Protein AF-A0A068NNC7-F1 (afdb_monomer_lite)

Structure (mmCIF, N/CA/C/O backbone):
data_AF-A0A068NNC7-F1
#
_entry.id   AF-A0A068NNC7-F1
#
loop_
_atom_site.group_PDB
_atom_site.id
_atom_site.type_symbol
_atom_site.label_atom_id
_atom_site.label_alt_id
_atom_site.label_comp_id
_atom_site.label_asym_id
_atom_site.label_entity_id
_atom_site.label_seq_id
_atom_site.pdbx_PDB_ins_code
_atom_site.Cartn_x
_atom_site.Cartn_y
_atom_site.Cartn_z
_atom_site.occupancy
_atom_site.B_iso_or_equiv
_atom_site.auth_seq_id
_atom_site.auth_comp_id
_atom_site.auth_asym_id
_atom_site.auth_atom_id
_atom_site.pdbx_PDB_model_num
ATOM 1 N N . MET A 1 1 ? 8.951 -17.968 -21.677 1.00 51.50 1 MET A N 1
ATOM 2 C CA . MET A 1 1 ? 8.270 -16.808 -22.289 1.00 51.50 1 MET A CA 1
ATOM 3 C C . MET A 1 1 ? 8.046 -15.787 -21.193 1.00 51.50 1 MET A C 1
ATOM 5 O O . MET A 1 1 ? 7.459 -16.163 -20.187 1.00 51.50 1 MET A O 1
ATOM 9 N N . ALA A 1 2 ? 8.557 -14.565 -21.349 1.00 48.22 2 ALA A N 1
ATOM 10 C CA . ALA A 1 2 ? 8.186 -13.453 -20.475 1.00 48.22 2 ALA A CA 1
ATOM 11 C C . ALA A 1 2 ? 6.741 -13.038 -20.799 1.00 48.22 2 ALA A C 1
ATOM 13 O O . ALA A 1 2 ? 6.370 -13.038 -21.973 1.00 48.22 2 ALA A O 1
ATOM 14 N N . ARG A 1 3 ? 5.936 -12.753 -19.775 1.00 52.84 3 ARG A N 1
ATOM 15 C CA . ARG A 1 3 ? 4.555 -12.262 -19.892 1.00 52.84 3 ARG A CA 1
ATOM 16 C C . ARG A 1 3 ? 4.518 -10.837 -19.352 1.00 52.84 3 ARG A C 1
ATOM 18 O O . ARG A 1 3 ? 5.291 -10.530 -18.450 1.00 52.84 3 ARG A O 1
ATOM 25 N N . HIS A 1 4 ? 3.684 -9.969 -19.917 1.00 58.88 4 HIS A N 1
ATOM 26 C CA . HIS A 1 4 ? 3.555 -8.599 -19.408 1.00 58.88 4 HIS A CA 1
ATOM 27 C C . HIS A 1 4 ? 2.678 -8.552 -18.146 1.00 58.88 4 HIS A C 1
ATOM 29 O O . HIS A 1 4 ? 1.993 -9.525 -17.858 1.00 58.88 4 HIS A O 1
ATOM 35 N N . LEU A 1 5 ? 2.638 -7.431 -17.413 1.00 59.72 5 LEU 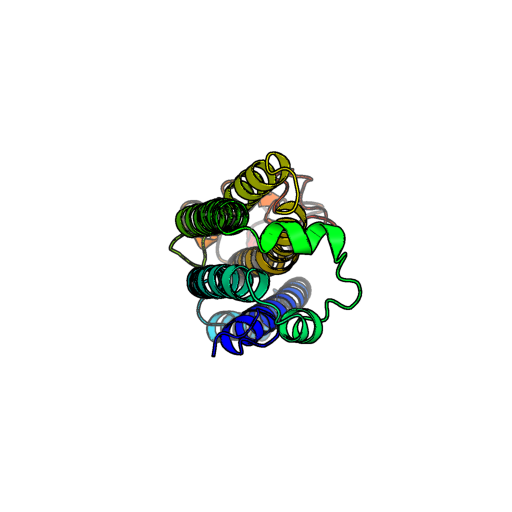A N 1
ATOM 36 C CA . LEU A 1 5 ? 1.865 -7.266 -16.159 1.00 59.72 5 LEU A CA 1
ATOM 37 C C . LEU A 1 5 ? 0.425 -7.794 -16.194 1.00 59.72 5 LEU A C 1
ATOM 39 O O . LEU A 1 5 ? -0.065 -8.314 -15.200 1.00 59.72 5 LEU A O 1
ATOM 43 N N . GLY A 1 6 ? -0.262 -7.621 -17.326 1.00 62.91 6 GLY A N 1
ATOM 44 C CA . GLY A 1 6 ? -1.649 -8.060 -17.512 1.00 62.91 6 GLY A CA 1
ATOM 45 C C . GLY A 1 6 ? -1.796 -9.559 -17.786 1.00 62.91 6 GLY A C 1
ATOM 46 O O . GLY A 1 6 ? -2.905 -10.081 -17.747 1.00 62.91 6 GLY A O 1
ATOM 47 N N . GLU A 1 7 ? -0.690 -10.248 -18.053 1.00 67.75 7 GLU A N 1
ATOM 48 C CA . GLU A 1 7 ? -0.617 -11.669 -18.399 1.00 67.75 7 GLU A CA 1
ATOM 49 C C . GLU A 1 7 ? 0.246 -12.483 -17.424 1.00 67.75 7 GLU A C 1
ATOM 51 O O . GLU A 1 7 ? 0.168 -13.718 -17.419 1.00 67.75 7 GLU A O 1
ATOM 56 N N . ASP A 1 8 ? 1.088 -11.830 -16.617 1.00 71.06 8 ASP A N 1
ATOM 57 C CA . ASP A 1 8 ? 1.853 -12.485 -15.567 1.00 71.06 8 ASP A CA 1
ATOM 58 C C . ASP A 1 8 ? 0.888 -12.888 -14.441 1.00 71.06 8 ASP A C 1
ATOM 60 O O . ASP A 1 8 ? 0.365 -12.031 -13.723 1.00 71.06 8 ASP A O 1
ATOM 64 N N . PRO A 1 9 ? 0.632 -14.195 -14.258 1.00 75.50 9 PRO A N 1
ATOM 65 C CA . PRO A 1 9 ? -0.349 -14.649 -13.288 1.00 75.50 9 PRO A CA 1
ATOM 66 C C . PRO A 1 9 ? 0.039 -14.285 -11.851 1.00 75.50 9 PRO A C 1
ATOM 68 O O . PRO A 1 9 ? -0.859 -14.168 -11.021 1.00 75.50 9 PRO A O 1
ATOM 71 N N . LEU A 1 10 ? 1.326 -14.100 -11.536 1.00 78.44 10 LEU A N 1
ATOM 72 C CA . LEU A 1 10 ? 1.775 -13.712 -10.197 1.00 78.44 10 LEU A CA 1
ATOM 73 C C . LEU A 1 10 ? 1.461 -12.245 -9.924 1.00 78.44 10 LEU A C 1
ATOM 75 O O . LEU A 1 10 ? 0.861 -11.940 -8.894 1.00 78.44 10 LEU A O 1
ATOM 79 N N . VAL A 1 11 ? 1.786 -11.361 -10.868 1.00 76.31 11 VAL A N 1
ATOM 80 C CA . VAL A 1 11 ? 1.466 -9.931 -10.763 1.00 76.31 11 VAL A CA 1
ATOM 81 C C . VAL A 1 11 ? -0.046 -9.732 -10.727 1.00 76.31 11 VAL A C 1
ATOM 83 O O . VAL A 1 11 ? -0.557 -9.076 -9.820 1.00 76.31 11 VAL A O 1
ATOM 86 N N . VAL A 1 12 ? -0.779 -10.335 -11.668 1.00 81.06 12 VAL A N 1
ATOM 87 C CA . VAL A 1 12 ? -2.244 -10.243 -11.717 1.00 81.06 12 VAL A CA 1
ATOM 88 C C . VAL A 1 12 ? -2.852 -10.738 -10.405 1.00 81.06 12 VAL A C 1
ATOM 90 O O . VAL A 1 12 ? -3.704 -10.061 -9.830 1.00 81.06 12 VAL A O 1
ATOM 93 N N . SER A 1 13 ? -2.379 -11.872 -9.877 1.00 83.38 13 SER A N 1
ATOM 94 C CA . SER A 1 13 ? -2.852 -12.388 -8.587 1.00 83.38 13 SER A CA 1
ATOM 95 C C . SER A 1 13 ? -2.525 -11.443 -7.433 1.00 83.38 13 SER A C 1
ATOM 97 O O . SER A 1 13 ? -3.376 -11.246 -6.572 1.00 83.38 13 SER A O 1
ATOM 99 N N . ALA A 1 14 ? -1.342 -10.824 -7.415 1.00 83.44 14 ALA A N 1
ATOM 100 C CA . ALA A 1 14 ? -0.946 -9.864 -6.387 1.00 83.44 14 ALA A CA 1
ATOM 101 C C . ALA A 1 14 ? -1.829 -8.603 -6.396 1.00 83.44 14 ALA A C 1
ATOM 103 O O . ALA A 1 14 ? -2.303 -8.175 -5.343 1.00 83.44 14 ALA A O 1
ATOM 104 N N . VAL A 1 15 ? -2.103 -8.040 -7.576 1.00 81.94 15 VAL A N 1
ATOM 105 C CA . VAL A 1 15 ? -2.962 -6.852 -7.735 1.00 81.94 15 VAL A CA 1
ATOM 106 C C . VAL A 1 15 ? -4.415 -7.166 -7.375 1.00 81.94 15 VAL A C 1
ATOM 108 O O . VAL A 1 15 ? -5.066 -6.389 -6.668 1.00 81.94 15 VAL A O 1
ATOM 111 N N . ILE A 1 16 ? -4.928 -8.324 -7.808 1.00 85.19 16 ILE A N 1
ATOM 112 C CA . ILE A 1 16 ? -6.264 -8.801 -7.424 1.00 85.19 16 ILE A CA 1
ATOM 113 C C . ILE A 1 16 ? -6.330 -9.014 -5.910 1.00 85.19 16 ILE A C 1
ATOM 115 O O . ILE A 1 16 ? -7.281 -8.559 -5.276 1.00 85.19 16 ILE A O 1
ATOM 119 N N . HIS A 1 17 ? -5.319 -9.654 -5.319 1.00 87.62 17 HIS A N 1
ATOM 120 C CA . HIS A 1 17 ? -5.261 -9.914 -3.885 1.00 87.62 17 HIS A CA 1
ATOM 121 C C . HIS A 1 17 ? -5.291 -8.613 -3.080 1.00 87.62 17 HIS A C 1
ATOM 123 O O . HIS A 1 17 ? -6.163 -8.465 -2.228 1.00 87.62 17 HIS A O 1
ATOM 129 N N . ALA A 1 18 ? -4.444 -7.632 -3.404 1.00 86.62 18 ALA A N 1
ATOM 130 C CA . ALA A 1 18 ? -4.455 -6.334 -2.729 1.00 86.62 18 ALA A CA 1
ATOM 131 C C . ALA A 1 18 ? -5.764 -5.564 -2.933 1.00 86.62 18 ALA A C 1
ATOM 133 O O . ALA A 1 18 ? -6.257 -4.909 -2.014 1.00 86.62 18 ALA A O 1
ATOM 134 N N . SER A 1 19 ? -6.377 -5.677 -4.114 1.00 87.19 19 SER A N 1
ATOM 135 C CA . SER A 1 19 ? -7.680 -5.068 -4.390 1.00 87.19 19 SER A CA 1
ATOM 136 C C . SER A 1 19 ? -8.799 -5.679 -3.545 1.00 87.19 19 SER A C 1
ATOM 138 O O . SER A 1 19 ? -9.637 -4.940 -3.023 1.00 87.19 19 SER A O 1
ATOM 140 N N . ILE A 1 20 ? -8.814 -7.008 -3.396 1.00 91.06 20 ILE A N 1
ATOM 141 C CA . ILE A 1 20 ? -9.759 -7.730 -2.534 1.00 91.06 20 ILE A CA 1
ATOM 142 C C . ILE A 1 20 ? -9.490 -7.391 -1.068 1.00 91.06 20 ILE A C 1
ATOM 144 O O . ILE A 1 20 ? -10.421 -7.036 -0.350 1.00 91.06 20 ILE A O 1
ATOM 148 N N . GLU A 1 21 ? -8.230 -7.440 -0.634 1.00 93.19 21 GLU A N 1
ATOM 149 C CA . GLU A 1 21 ? -7.816 -7.105 0.729 1.00 93.19 21 GLU A CA 1
ATOM 150 C C . GLU A 1 21 ? -8.286 -5.698 1.113 1.00 93.19 21 GLU A C 1
ATOM 152 O O . GLU A 1 21 ? -8.949 -5.534 2.136 1.00 93.19 21 GLU A O 1
ATOM 157 N N . ARG A 1 22 ? -8.060 -4.699 0.253 1.00 90.88 22 ARG A N 1
ATOM 158 C CA . ARG A 1 22 ? -8.538 -3.323 0.455 1.00 90.88 22 ARG A CA 1
ATOM 159 C C . ARG A 1 22 ? -10.056 -3.251 0.646 1.00 90.88 22 ARG A C 1
ATOM 161 O O . ARG A 1 22 ? -10.537 -2.553 1.535 1.00 90.88 22 ARG A O 1
ATOM 168 N N . GLN A 1 23 ? -10.829 -3.967 -0.174 1.00 92.56 23 GLN A N 1
ATOM 169 C CA . GLN A 1 23 ? -12.294 -3.990 -0.054 1.00 92.56 23 GLN A CA 1
ATOM 170 C C . GLN A 1 23 ? -12.753 -4.667 1.243 1.00 92.56 23 GLN A C 1
ATOM 172 O O . GLN A 1 23 ? -13.650 -4.162 1.921 1.00 92.56 23 GLN A O 1
ATOM 177 N N . VAL A 1 24 ? -12.124 -5.786 1.613 1.00 96.06 24 VAL A N 1
ATOM 178 C CA . VAL A 1 24 ? -12.406 -6.510 2.860 1.00 96.06 24 VAL A CA 1
ATOM 179 C C . VAL A 1 24 ? -12.075 -5.645 4.074 1.00 96.06 24 VAL A C 1
ATOM 181 O O . VAL A 1 24 ? -12.862 -5.598 5.023 1.00 96.06 24 VAL A O 1
ATOM 184 N N . LEU A 1 25 ? -10.946 -4.934 4.050 1.00 95.56 25 LEU A N 1
ATOM 185 C CA . LEU A 1 25 ? -10.535 -4.029 5.118 1.00 95.56 25 LEU A CA 1
ATOM 186 C C . LEU A 1 25 ? -11.477 -2.828 5.231 1.00 95.56 25 LEU A C 1
ATOM 188 O O . LEU A 1 25 ? -11.945 -2.554 6.331 1.00 95.56 25 LEU A O 1
ATOM 192 N N . ASP A 1 26 ? -11.835 -2.168 4.127 1.00 93.56 26 ASP A N 1
ATOM 193 C CA . ASP A 1 26 ? -12.812 -1.068 4.139 1.00 93.56 26 ASP A CA 1
ATOM 194 C C . ASP A 1 26 ? -14.169 -1.513 4.713 1.00 93.56 26 ASP A C 1
ATOM 196 O O . ASP A 1 26 ? -14.721 -0.874 5.612 1.00 93.56 26 ASP A O 1
ATOM 200 N N . ALA A 1 27 ? -14.686 -2.664 4.272 1.00 96.00 27 ALA A N 1
ATOM 201 C CA . ALA A 1 27 ? -15.913 -3.230 4.826 1.00 96.00 27 ALA A CA 1
ATOM 202 C C . ALA A 1 27 ? -15.774 -3.536 6.329 1.00 96.00 27 ALA A C 1
ATOM 204 O O . ALA A 1 27 ? -16.665 -3.210 7.116 1.00 96.00 27 ALA A O 1
ATOM 205 N N . SER A 1 28 ? -14.639 -4.104 6.744 1.00 97.25 28 SER A N 1
ATOM 206 C CA . SER A 1 28 ? -14.340 -4.425 8.146 1.00 97.25 28 SER A CA 1
ATOM 207 C C . SER A 1 28 ? -14.282 -3.181 9.030 1.00 97.25 28 SER A C 1
ATOM 209 O O . SER A 1 28 ? -14.826 -3.189 10.133 1.00 97.25 28 SER A O 1
ATOM 211 N N . LEU A 1 29 ? -13.671 -2.099 8.544 1.00 95.56 29 LEU A N 1
ATOM 212 C CA . LEU A 1 29 ? -13.604 -0.807 9.226 1.00 95.56 29 LEU A CA 1
ATOM 213 C C . LEU A 1 29 ? -15.011 -0.236 9.464 1.00 95.56 29 LEU A C 1
ATOM 215 O O . LEU A 1 29 ? -15.332 0.153 10.587 1.00 95.56 29 LEU A O 1
ATOM 219 N N . ARG A 1 30 ? -15.886 -0.276 8.449 1.00 95.31 30 ARG A N 1
ATOM 220 C CA . ARG A 1 30 ? -17.288 0.176 8.562 1.00 95.31 30 ARG A CA 1
ATOM 221 C C . ARG A 1 30 ? -18.113 -0.681 9.524 1.00 95.31 30 ARG A C 1
ATOM 223 O O . ARG A 1 30 ? -18.955 -0.154 10.253 1.00 95.31 30 ARG A O 1
ATOM 230 N N . VAL A 1 31 ? -17.903 -1.999 9.519 1.00 97.06 31 VAL A N 1
ATOM 231 C CA . VAL A 1 31 ? -18.560 -2.915 10.466 1.00 97.06 31 VAL A CA 1
ATOM 232 C C . VAL A 1 31 ? -18.088 -2.624 11.888 1.00 97.06 31 VAL A C 1
ATOM 234 O O . VAL A 1 31 ? -18.917 -2.513 12.790 1.00 97.06 31 VAL A O 1
ATOM 237 N N . LEU A 1 32 ? -16.780 -2.438 12.089 1.00 95.81 32 LEU A N 1
ATOM 238 C CA . LEU A 1 32 ? -16.218 -2.114 13.396 1.00 95.81 32 LEU A CA 1
ATOM 239 C C . LEU A 1 32 ? -16.756 -0.785 13.933 1.00 95.81 32 LEU A C 1
ATOM 241 O O . LEU A 1 32 ? -17.152 -0.720 15.090 1.00 95.81 32 LEU A O 1
ATOM 245 N N . GLU A 1 33 ? -16.816 0.254 13.103 1.00 93.94 33 GLU A N 1
ATOM 246 C CA . GLU A 1 33 ? -17.379 1.560 13.466 1.00 93.94 33 GLU A CA 1
ATOM 247 C C . GLU A 1 33 ? -18.791 1.434 14.064 1.00 93.94 33 GLU A C 1
ATOM 249 O O . GLU A 1 33 ? -19.076 1.987 15.127 1.00 93.94 33 GLU A O 1
ATOM 254 N N . ARG A 1 34 ? -19.656 0.629 13.437 1.00 95.12 34 ARG A N 1
ATOM 255 C CA . ARG A 1 34 ? -21.057 0.458 13.858 1.00 95.12 34 ARG A CA 1
ATOM 256 C C . ARG A 1 34 ? -21.240 -0.503 15.032 1.00 95.12 34 ARG A C 1
ATOM 258 O O . ARG A 1 34 ? -22.120 -0.287 15.858 1.00 95.12 34 ARG A O 1
ATOM 265 N N . HIS A 1 35 ? -20.416 -1.546 15.106 1.00 96.12 35 HIS A N 1
ATOM 266 C CA . HIS A 1 35 ? -20.628 -2.696 15.993 1.00 96.12 35 HIS A CA 1
ATOM 267 C C . HIS A 1 35 ? -19.450 -2.955 16.944 1.00 96.12 35 HIS A C 1
ATOM 269 O O . HIS A 1 35 ? -19.301 -4.048 17.484 1.00 96.12 35 HIS A O 1
ATOM 275 N N . SER A 1 36 ? -18.604 -1.953 17.197 1.00 93.88 36 SER A N 1
ATOM 276 C CA . SER A 1 36 ? -17.410 -2.065 18.057 1.00 93.88 36 SER A CA 1
ATOM 277 C C . SER A 1 36 ? -17.677 -2.552 19.481 1.00 93.88 36 SER A C 1
ATOM 279 O O . SER A 1 36 ? -16.764 -3.046 20.135 1.00 93.88 36 SER A O 1
ATOM 281 N N . ARG A 1 37 ? -18.915 -2.429 19.972 1.00 91.69 37 ARG A N 1
ATOM 282 C CA . ARG A 1 37 ? -19.322 -2.897 21.305 1.00 91.69 37 ARG A CA 1
ATOM 283 C C . ARG A 1 37 ? -19.749 -4.364 21.339 1.00 91.69 37 ARG A C 1
ATOM 285 O O . ARG A 1 37 ? -19.959 -4.889 22.426 1.00 91.69 37 ARG A O 1
ATOM 292 N N . GLU A 1 38 ? -19.899 -5.015 20.189 1.00 95.44 38 GLU A N 1
ATOM 293 C CA . GLU A 1 38 ? -20.341 -6.406 20.090 1.00 95.44 38 GLU A CA 1
ATOM 294 C C . GLU A 1 38 ? -19.127 -7.354 20.101 1.00 95.44 38 GLU A C 1
ATOM 296 O O . GLU A 1 38 ? -18.370 -7.399 19.124 1.00 95.44 38 GLU A O 1
ATOM 301 N N . PRO A 1 39 ? -18.913 -8.155 21.168 1.00 94.88 39 PRO A N 1
ATOM 302 C CA . PRO A 1 39 ? -17.708 -8.980 21.285 1.00 94.88 39 PRO A CA 1
ATOM 303 C C . PRO A 1 39 ? -17.563 -10.017 20.165 1.00 94.88 39 PRO A C 1
ATOM 305 O O . PRO A 1 39 ? -16.448 -10.303 19.727 1.00 94.88 39 PRO A O 1
ATOM 308 N N . SER A 1 40 ? -18.681 -10.559 19.674 1.00 97.00 40 SER A N 1
ATOM 309 C CA . SER A 1 40 ? -18.717 -11.497 18.546 1.00 97.00 40 SER A CA 1
ATOM 310 C C . SER A 1 40 ? -18.217 -10.856 17.249 1.00 97.00 40 SER A C 1
ATOM 312 O O . SER A 1 40 ? -17.445 -11.481 16.523 1.00 97.00 40 SER A O 1
ATOM 314 N N . VAL A 1 41 ? -18.588 -9.598 16.984 1.00 97.00 41 VAL A N 1
ATOM 315 C CA . VAL A 1 41 ? -18.117 -8.843 15.815 1.00 97.00 41 VAL A CA 1
ATOM 316 C C . VAL A 1 41 ? -16.626 -8.555 15.933 1.00 97.00 41 VAL A C 1
ATOM 318 O O . VAL A 1 41 ? -15.869 -8.835 15.006 1.00 97.00 41 VAL A O 1
ATOM 321 N N . VAL A 1 42 ? -16.170 -8.074 17.092 1.00 96.31 42 VAL A N 1
ATOM 322 C CA . VAL A 1 42 ? -14.743 -7.804 17.340 1.00 96.31 42 VAL A CA 1
ATOM 323 C C . VAL A 1 42 ? -13.895 -9.073 17.182 1.00 96.31 42 VAL A C 1
ATOM 325 O O . VAL A 1 42 ? -12.805 -9.029 16.598 1.00 96.31 42 VAL A O 1
ATOM 328 N N . ALA A 1 43 ? -14.383 -10.219 17.663 1.00 96.62 43 ALA A N 1
ATOM 329 C CA . ALA A 1 43 ? -13.728 -11.512 17.479 1.00 96.62 43 ALA A CA 1
ATOM 330 C C . ALA A 1 43 ? -13.708 -11.944 16.002 1.00 96.62 43 ALA A C 1
ATOM 332 O O . ALA A 1 43 ? -12.657 -12.347 15.501 1.00 96.62 43 ALA A O 1
ATOM 333 N N . GLY A 1 44 ? -14.831 -11.799 15.291 1.00 98.06 44 GLY A N 1
ATOM 334 C CA . GLY A 1 44 ? -14.941 -12.104 13.863 1.00 98.06 44 GLY A CA 1
ATOM 335 C C . GLY A 1 44 ? -13.982 -11.274 13.008 1.00 98.06 44 GLY A C 1
ATOM 336 O O . GLY A 1 44 ? -13.216 -11.829 12.224 1.00 98.06 44 GLY A O 1
ATOM 337 N N . LEU A 1 45 ? -13.934 -9.958 13.223 1.00 97.69 45 LEU A N 1
ATOM 338 C CA . LEU A 1 45 ? -13.016 -9.059 12.516 1.00 97.69 45 LEU A CA 1
ATOM 339 C C . LEU A 1 45 ? -11.545 -9.317 12.872 1.00 97.69 45 LEU A C 1
ATOM 341 O O . LEU A 1 45 ? -10.674 -9.219 12.010 1.00 97.69 45 LEU A O 1
ATOM 345 N N . SER A 1 46 ? -11.255 -9.712 14.118 1.00 96.62 46 SER A N 1
ATOM 346 C CA . SER A 1 46 ? -9.904 -10.156 14.497 1.00 96.62 46 SER A CA 1
ATOM 347 C C . SER A 1 46 ? -9.481 -11.406 13.720 1.00 96.62 46 SER A C 1
ATOM 349 O O . SER A 1 46 ? -8.314 -11.528 13.351 1.00 96.62 46 SER A O 1
ATOM 351 N N . LYS A 1 47 ? -10.419 -12.329 13.461 1.00 97.56 47 LYS A N 1
ATOM 352 C CA . LYS A 1 47 ? -10.170 -13.514 12.636 1.00 97.56 47 LYS A CA 1
ATOM 353 C C . LYS A 1 47 ? -9.944 -13.133 11.172 1.00 97.56 47 LYS A C 1
ATOM 355 O O . LYS A 1 47 ? -8.958 -13.582 10.610 1.00 97.56 47 LYS A O 1
ATOM 360 N N . VAL A 1 48 ? -10.767 -12.250 10.597 1.00 97.00 48 VAL A N 1
ATOM 361 C CA . VAL A 1 48 ? -10.566 -11.736 9.226 1.00 97.00 48 VAL A CA 1
ATOM 362 C C . VAL A 1 48 ? -9.163 -11.147 9.067 1.00 97.00 48 VAL A C 1
ATOM 364 O O . VAL A 1 48 ? -8.428 -11.542 8.170 1.00 97.00 48 VAL A O 1
ATOM 367 N N . LEU A 1 49 ? -8.749 -10.262 9.980 1.00 95.12 49 LEU A N 1
ATOM 368 C CA . LEU A 1 49 ? -7.423 -9.640 9.936 1.00 95.12 49 LEU A CA 1
ATOM 369 C C . LEU A 1 49 ? -6.274 -10.663 10.010 1.00 95.12 49 LEU A C 1
ATOM 371 O O . LEU A 1 49 ? -5.220 -10.449 9.408 1.00 95.12 49 LEU A O 1
ATOM 375 N N . LYS A 1 50 ? -6.472 -11.757 10.755 1.00 94.94 50 LYS A N 1
ATOM 376 C CA . LYS A 1 50 ? -5.527 -12.876 10.847 1.00 94.94 50 LYS A CA 1
ATOM 377 C C . LYS A 1 50 ? -5.501 -13.701 9.556 1.00 94.94 50 LYS A C 1
ATOM 379 O O . LYS A 1 50 ? -4.419 -14.033 9.081 1.00 94.94 50 LYS A O 1
ATOM 384 N N . ASP A 1 51 ? -6.669 -14.013 9.002 1.00 96.31 51 ASP A N 1
ATOM 385 C CA . ASP A 1 51 ? -6.825 -14.850 7.808 1.00 96.31 51 ASP A CA 1
ATOM 386 C C . ASP A 1 51 ? -6.306 -14.143 6.538 1.00 96.31 51 ASP A C 1
ATOM 388 O O . ASP A 1 51 ? -5.859 -14.812 5.612 1.00 96.31 51 ASP A O 1
ATOM 392 N N . LEU A 1 52 ? -6.255 -12.802 6.527 1.00 93.25 52 LEU A N 1
ATOM 393 C CA . LEU A 1 52 ? -5.591 -11.997 5.487 1.00 93.25 52 LEU A CA 1
ATOM 394 C C . LEU A 1 52 ? -4.052 -12.171 5.432 1.00 93.25 52 LEU A C 1
ATOM 396 O O . LEU A 1 52 ? -3.403 -11.577 4.577 1.00 93.25 52 LEU A O 1
ATOM 400 N N . GLY A 1 53 ? -3.423 -12.910 6.354 1.00 92.81 53 GLY A N 1
ATOM 401 C CA . GLY A 1 53 ? -2.006 -13.295 6.245 1.00 92.81 53 GLY A CA 1
ATOM 402 C C . GLY A 1 53 ? -1.001 -12.142 6.353 1.00 92.81 53 GLY A C 1
ATOM 403 O O . GLY A 1 53 ? -1.193 -11.217 7.133 1.00 92.81 53 GLY A O 1
ATOM 404 N N . THR A 1 54 ? 0.106 -12.198 5.619 1.00 90.44 54 THR A N 1
ATOM 405 C CA . THR A 1 54 ? 1.060 -11.079 5.507 1.00 90.44 54 THR A CA 1
ATOM 406 C C . THR A 1 54 ? 0.697 -10.198 4.313 1.00 90.44 54 THR A C 1
ATOM 408 O O . THR A 1 54 ? 0.243 -10.747 3.307 1.00 90.44 54 THR A O 1
ATOM 411 N N . PRO A 1 55 ? 0.934 -8.872 4.366 1.00 89.38 55 PRO A N 1
ATOM 412 C CA . PRO A 1 55 ? 0.810 -8.027 3.184 1.00 89.38 55 PRO A CA 1
ATOM 413 C C . PRO A 1 55 ? 1.646 -8.555 2.016 1.00 89.38 55 PRO A C 1
ATOM 415 O O . PRO A 1 55 ? 2.668 -9.220 2.207 1.00 89.38 55 PRO A O 1
ATOM 418 N N . THR A 1 56 ? 1.183 -8.269 0.804 1.00 87.06 56 THR A N 1
ATOM 419 C CA . THR A 1 56 ? 1.839 -8.721 -0.425 1.00 87.06 56 THR A CA 1
ATOM 420 C C . THR A 1 56 ? 3.183 -8.010 -0.601 1.00 87.06 56 THR A C 1
ATOM 422 O O . THR A 1 56 ? 3.247 -6.787 -0.527 1.00 87.06 56 THR A O 1
ATOM 425 N N . ASP A 1 57 ? 4.251 -8.769 -0.857 1.00 86.50 57 ASP A N 1
ATOM 426 C CA . ASP A 1 57 ? 5.564 -8.213 -1.197 1.00 86.50 57 ASP A CA 1
ATOM 427 C C . ASP A 1 57 ? 5.578 -7.732 -2.655 1.00 86.50 57 ASP A C 1
ATOM 429 O O . ASP A 1 57 ? 5.291 -8.498 -3.577 1.00 86.50 57 ASP A O 1
ATOM 433 N N . LEU A 1 58 ? 5.912 -6.456 -2.862 1.00 82.62 58 LEU A N 1
ATOM 434 C CA . LEU A 1 58 ? 5.979 -5.825 -4.183 1.00 82.62 58 LEU A CA 1
ATOM 435 C C . LEU A 1 58 ? 7.287 -6.078 -4.912 1.00 82.62 58 LEU A C 1
ATOM 437 O O . LEU A 1 58 ? 7.343 -5.952 -6.137 1.00 82.62 58 LEU A O 1
ATOM 441 N N . ARG A 1 59 ? 8.344 -6.456 -4.193 1.00 86.81 59 ARG A N 1
ATOM 442 C CA . ARG A 1 59 ? 9.671 -6.635 -4.781 1.00 86.81 59 ARG A CA 1
ATOM 443 C C . ARG A 1 59 ? 9.678 -7.699 -5.886 1.00 86.81 59 ARG A C 1
ATOM 445 O O . ARG A 1 59 ? 10.239 -7.410 -6.945 1.00 86.81 59 ARG A O 1
ATOM 452 N N . PRO A 1 60 ? 9.047 -8.884 -5.727 1.00 83.75 60 PRO A N 1
ATOM 453 C CA . PRO A 1 60 ? 8.967 -9.868 -6.804 1.00 83.75 60 PRO A CA 1
ATOM 454 C C . PRO A 1 60 ? 8.257 -9.333 -8.054 1.00 83.75 60 PRO A C 1
ATOM 456 O O . PRO A 1 60 ? 8.706 -9.611 -9.163 1.00 83.75 60 PRO A O 1
ATOM 459 N N . ASN A 1 61 ? 7.209 -8.518 -7.888 1.00 80.88 61 ASN A N 1
ATOM 460 C CA . ASN A 1 61 ? 6.476 -7.930 -9.014 1.00 80.88 61 ASN A CA 1
ATOM 461 C C . ASN A 1 61 ? 7.361 -6.951 -9.797 1.00 80.88 61 ASN A C 1
ATOM 463 O O . ASN A 1 61 ? 7.439 -7.025 -11.020 1.00 80.88 61 ASN A O 1
ATOM 467 N N . VAL A 1 62 ? 8.107 -6.093 -9.094 1.00 83.44 62 VAL A N 1
ATOM 468 C CA . VAL A 1 62 ? 9.075 -5.174 -9.718 1.00 83.44 62 VAL A CA 1
ATOM 469 C C . VAL A 1 62 ? 10.210 -5.920 -10.422 1.00 83.44 62 VAL A C 1
ATOM 471 O O . VAL A 1 62 ? 10.674 -5.498 -11.480 1.00 83.44 62 VAL A O 1
ATOM 474 N N . ALA A 1 63 ? 10.666 -7.045 -9.866 1.00 83.81 63 ALA A N 1
ATOM 475 C CA . ALA A 1 63 ? 11.657 -7.883 -10.533 1.00 83.81 63 ALA A CA 1
ATOM 476 C C . ALA A 1 63 ? 11.113 -8.483 -11.845 1.00 83.81 63 ALA A C 1
ATOM 478 O O . ALA A 1 63 ? 11.857 -8.590 -12.821 1.00 83.81 63 ALA A O 1
ATOM 479 N N . GLY A 1 64 ? 9.820 -8.821 -11.896 1.00 79.88 64 GLY A N 1
ATOM 480 C CA . GLY A 1 64 ? 9.131 -9.198 -13.133 1.00 79.88 64 GLY A CA 1
ATOM 481 C C . GLY A 1 64 ? 9.177 -8.085 -14.183 1.00 79.88 64 GLY A C 1
ATOM 482 O O . GLY A 1 64 ? 9.566 -8.330 -15.327 1.00 79.88 64 GLY A O 1
ATOM 483 N N . GLU A 1 65 ? 8.912 -6.844 -13.772 1.00 79.12 65 GLU A N 1
ATOM 484 C CA . GLU A 1 65 ? 8.938 -5.677 -14.665 1.00 79.12 65 GLU A CA 1
ATOM 485 C C . GLU A 1 65 ? 10.310 -5.350 -15.238 1.00 79.12 65 GLU A C 1
ATOM 487 O O . GLU A 1 65 ? 10.431 -4.928 -16.394 1.00 79.12 65 GLU A O 1
ATOM 492 N N . PHE A 1 66 ? 11.360 -5.608 -14.464 1.00 82.38 66 PHE A N 1
ATOM 493 C CA . PHE A 1 66 ? 12.729 -5.528 -14.952 1.00 82.38 66 PHE A CA 1
ATOM 494 C C . PHE A 1 66 ? 12.951 -6.479 -16.140 1.00 82.38 66 PHE A C 1
ATOM 496 O O . PHE A 1 66 ? 13.461 -6.067 -17.186 1.00 82.38 66 PHE A O 1
ATOM 503 N N . VAL A 1 67 ? 12.532 -7.743 -16.004 1.00 82.12 67 VAL A N 1
ATOM 504 C CA . VAL A 1 67 ? 12.671 -8.765 -17.057 1.00 82.12 67 VAL A CA 1
ATOM 505 C C . VAL A 1 67 ? 11.808 -8.422 -18.270 1.00 82.12 67 VAL A C 1
ATOM 507 O O . VAL A 1 67 ? 12.271 -8.538 -19.409 1.00 82.12 67 VAL A O 1
ATOM 510 N N . LEU A 1 68 ? 10.575 -7.966 -18.044 1.00 77.50 68 LEU A N 1
ATOM 511 C CA . LEU A 1 68 ? 9.677 -7.540 -19.112 1.00 77.50 68 LEU A CA 1
ATOM 512 C C . LEU A 1 68 ? 10.260 -6.365 -19.896 1.00 77.50 68 LEU A C 1
ATOM 514 O O . LEU A 1 68 ? 10.282 -6.400 -21.121 1.00 77.50 68 LEU A O 1
ATOM 518 N N . SER A 1 69 ? 10.778 -5.349 -19.209 1.00 79.38 69 SER A N 1
ATOM 519 C CA . SER A 1 69 ? 11.333 -4.154 -19.853 1.00 79.38 69 SER A CA 1
ATOM 520 C C . SER A 1 69 ? 12.560 -4.472 -20.700 1.00 79.38 69 SER A C 1
ATOM 522 O O . SER A 1 69 ? 12.686 -3.962 -21.814 1.00 79.38 69 SER A O 1
ATOM 524 N N . HIS A 1 70 ? 13.426 -5.368 -20.216 1.00 83.50 70 HIS A N 1
ATOM 525 C CA . HIS A 1 70 ? 14.524 -5.911 -21.012 1.00 83.50 70 HIS A CA 1
ATOM 526 C C . HIS A 1 70 ? 13.997 -6.587 -22.288 1.00 83.50 70 HIS A C 1
ATOM 528 O O . HIS A 1 70 ? 14.412 -6.239 -23.395 1.00 83.50 70 HIS A O 1
ATOM 534 N N . ARG A 1 71 ? 13.009 -7.483 -22.153 1.00 79.62 71 ARG A N 1
ATOM 535 C CA . ARG A 1 71 ? 12.420 -8.188 -23.298 1.00 79.62 71 ARG A CA 1
ATOM 536 C C . ARG A 1 71 ? 11.741 -7.240 -24.289 1.00 79.62 71 ARG A C 1
ATOM 538 O O . ARG A 1 71 ? 11.881 -7.418 -25.497 1.00 79.62 71 ARG A O 1
ATOM 545 N N . THR A 1 72 ? 11.039 -6.223 -23.802 1.00 78.19 72 THR A N 1
ATOM 546 C CA . THR A 1 72 ? 10.405 -5.198 -24.634 1.00 78.19 72 THR A CA 1
ATOM 547 C C . THR A 1 72 ? 11.452 -4.471 -25.474 1.00 78.19 72 THR A C 1
ATOM 549 O O . THR A 1 72 ? 11.275 -4.349 -26.684 1.00 78.19 72 THR A O 1
ATOM 552 N N . CYS A 1 73 ? 12.590 -4.075 -24.895 1.00 79.75 73 CYS A N 1
ATOM 553 C CA . CYS A 1 73 ? 13.699 -3.485 -25.651 1.00 79.75 73 CYS A CA 1
ATOM 554 C C . CYS A 1 73 ? 14.237 -4.416 -26.748 1.00 79.75 73 CYS A C 1
ATOM 556 O O . CYS A 1 73 ? 14.480 -3.953 -27.866 1.00 79.75 73 CYS A O 1
ATOM 558 N N . GLU A 1 74 ? 14.393 -5.717 -26.474 1.00 80.25 74 GLU A N 1
ATOM 559 C CA . GLU A 1 74 ? 14.819 -6.694 -27.487 1.00 80.25 74 GLU A CA 1
ATOM 560 C C . GLU A 1 74 ? 13.850 -6.737 -28.674 1.00 80.25 74 GLU A C 1
ATOM 562 O O . GLU A 1 74 ? 14.277 -6.620 -29.828 1.00 80.25 74 GLU A O 1
ATOM 567 N N . VAL A 1 75 ? 12.550 -6.853 -28.386 1.00 78.19 75 VAL A N 1
ATOM 568 C CA . VAL A 1 75 ? 11.491 -6.970 -29.396 1.00 78.19 75 VAL A CA 1
ATOM 569 C C . VAL A 1 75 ? 11.368 -5.699 -30.237 1.00 78.19 75 VAL A C 1
ATOM 571 O O . VAL A 1 75 ? 11.265 -5.771 -31.461 1.00 78.19 75 VAL A O 1
ATOM 574 N N . LEU A 1 76 ? 11.482 -4.527 -29.608 1.00 74.50 76 LEU A N 1
ATOM 575 C CA . LEU A 1 76 ? 11.484 -3.228 -30.290 1.00 74.50 76 LEU A CA 1
ATOM 576 C C . LEU A 1 76 ? 12.659 -3.044 -31.249 1.00 74.50 76 LEU A C 1
ATOM 578 O O . LEU A 1 76 ? 12.544 -2.334 -32.249 1.00 74.50 76 LEU A O 1
ATOM 582 N N . GLY A 1 77 ? 13.790 -3.683 -30.951 1.00 71.81 77 GLY A N 1
ATOM 583 C CA . GLY A 1 77 ? 14.926 -3.737 -31.863 1.00 71.81 77 GLY A CA 1
ATOM 584 C C . GLY A 1 77 ? 14.727 -4.688 -33.046 1.00 71.81 77 GLY A C 1
ATOM 585 O O . GLY A 1 77 ? 15.502 -4.636 -34.001 1.00 71.81 77 GLY A O 1
ATOM 586 N N . GLY A 1 78 ? 13.720 -5.560 -32.984 1.00 68.88 78 GLY A N 1
ATOM 587 C CA . GLY A 1 78 ? 13.320 -6.464 -34.054 1.00 68.88 78 GLY A CA 1
ATOM 588 C C . GLY A 1 78 ? 12.329 -5.839 -35.044 1.00 68.88 78 GLY A C 1
ATOM 589 O O . GLY A 1 78 ? 12.039 -4.642 -35.039 1.00 68.88 78 GLY A O 1
ATOM 590 N N . LYS A 1 79 ? 11.796 -6.676 -35.942 1.00 64.25 79 LYS A N 1
ATOM 591 C CA . LYS A 1 79 ? 10.646 -6.331 -36.803 1.00 64.25 79 LYS A CA 1
ATOM 592 C C . LYS A 1 79 ? 9.312 -6.821 -36.222 1.00 64.25 79 LYS A C 1
ATOM 594 O O . LYS A 1 79 ? 8.287 -6.691 -36.880 1.00 64.25 79 LYS A O 1
ATOM 599 N N . GLU A 1 80 ? 9.327 -7.386 -35.019 1.00 67.25 80 GLU A N 1
ATOM 600 C CA . GLU A 1 80 ? 8.177 -8.037 -34.391 1.00 67.25 80 GLU A CA 1
ATOM 601 C C . GLU A 1 80 ? 7.247 -6.999 -33.749 1.00 67.25 80 GLU A C 1
ATOM 603 O O . GLU A 1 80 ? 7.247 -6.773 -32.542 1.00 67.25 80 GLU A O 1
ATOM 608 N N . THR A 1 81 ? 6.436 -6.340 -34.575 1.00 67.38 81 THR A N 1
ATOM 609 C CA . THR A 1 81 ? 5.372 -5.440 -34.104 1.00 67.38 81 THR A CA 1
ATOM 610 C C . THR A 1 81 ? 4.195 -6.195 -33.484 1.00 67.38 81 THR A C 1
ATOM 612 O O . THR A 1 81 ? 3.438 -5.601 -32.723 1.00 67.38 81 THR A O 1
ATOM 615 N N . GLU A 1 82 ? 4.063 -7.501 -33.747 1.00 68.44 82 GLU A N 1
ATOM 616 C CA . GLU A 1 82 ? 3.000 -8.359 -33.197 1.00 68.44 82 GLU A CA 1
ATOM 617 C C . GLU A 1 82 ? 2.982 -8.381 -31.663 1.00 68.44 82 GLU A C 1
ATOM 619 O O . GLU A 1 82 ? 1.910 -8.366 -31.066 1.00 68.44 82 GLU A O 1
ATOM 624 N N . PHE A 1 83 ? 4.148 -8.327 -31.015 1.00 70.00 83 PHE A N 1
ATOM 625 C CA . PHE A 1 83 ? 4.248 -8.242 -29.553 1.00 70.00 83 PHE A CA 1
ATOM 626 C C . PHE A 1 83 ? 3.677 -6.931 -28.993 1.00 70.00 83 PHE A C 1
ATOM 628 O O . PHE A 1 83 ? 3.085 -6.898 -27.920 1.00 70.00 83 PHE A O 1
ATOM 635 N N . LEU A 1 84 ? 3.825 -5.822 -29.722 1.00 69.00 84 LEU A N 1
ATOM 636 C CA . LEU A 1 84 ? 3.234 -4.546 -29.312 1.00 69.00 84 LEU A CA 1
ATOM 637 C C . LEU A 1 84 ? 1.713 -4.616 -29.419 1.00 69.00 84 LEU A C 1
ATOM 639 O O . LEU A 1 84 ? 1.004 -4.170 -28.519 1.00 69.00 84 LEU A O 1
ATOM 643 N N . THR A 1 85 ? 1.218 -5.240 -30.488 1.00 68.06 85 THR A N 1
ATOM 644 C CA . THR A 1 85 ? -0.211 -5.483 -30.677 1.00 68.06 85 THR A CA 1
ATOM 645 C C . THR A 1 85 ? -0.776 -6.420 -29.607 1.00 68.06 85 THR A C 1
ATOM 647 O O . THR A 1 85 ? -1.870 -6.154 -29.115 1.00 68.06 85 THR A O 1
ATOM 650 N N . SER A 1 86 ? -0.040 -7.457 -29.178 1.00 66.75 86 SER A N 1
ATOM 651 C CA . SER A 1 86 ? -0.480 -8.345 -28.089 1.00 66.75 86 SER A CA 1
ATOM 652 C C . SER A 1 86 ? -0.543 -7.632 -26.736 1.00 66.75 86 SER A C 1
ATOM 654 O O . SER A 1 86 ? -1.429 -7.921 -25.944 1.00 66.75 86 SER A O 1
ATOM 656 N N . MET A 1 87 ? 0.308 -6.627 -26.508 1.00 62.12 87 MET A N 1
ATOM 657 C CA . MET A 1 87 ? 0.206 -5.727 -25.349 1.00 62.12 87 MET A CA 1
ATOM 658 C C . MET A 1 87 ? -0.916 -4.673 -25.480 1.00 62.12 87 MET A C 1
ATOM 660 O O . MET A 1 87 ? -0.999 -3.754 -24.666 1.00 62.12 87 MET A O 1
ATOM 664 N N . GLY A 1 88 ? -1.765 -4.756 -26.510 1.00 65.69 88 GLY A N 1
ATOM 665 C CA . GLY A 1 88 ? -2.866 -3.818 -26.747 1.00 65.69 88 GLY A CA 1
ATOM 666 C C . GLY A 1 88 ? -2.444 -2.480 -27.363 1.00 65.69 88 GLY A C 1
ATOM 667 O O . GLY A 1 88 ? -3.255 -1.556 -27.438 1.00 65.69 88 GLY A O 1
ATOM 668 N N . ILE A 1 89 ? -1.199 -2.349 -27.830 1.00 68.31 89 ILE A N 1
ATOM 669 C CA . ILE A 1 89 ? -0.700 -1.133 -28.481 1.00 68.31 89 ILE A CA 1
ATOM 670 C C . ILE A 1 89 ? -1.083 -1.184 -29.964 1.00 68.31 89 ILE A C 1
ATOM 672 O O . ILE A 1 89 ? -0.430 -1.838 -30.776 1.00 68.31 89 ILE A O 1
ATOM 676 N N . THR A 1 90 ? -2.164 -0.492 -30.326 1.00 61.75 90 THR A N 1
ATOM 677 C CA . THR A 1 90 ? -2.745 -0.530 -31.682 1.00 61.75 90 THR A CA 1
ATOM 678 C C . THR A 1 90 ? -2.295 0.615 -32.592 1.00 61.75 90 THR A C 1
ATOM 680 O O . THR A 1 90 ? -2.319 0.463 -33.809 1.00 61.75 90 THR A O 1
ATOM 683 N N . ASN A 1 91 ? -1.821 1.733 -32.029 1.00 64.75 91 ASN A N 1
ATOM 684 C CA . ASN A 1 91 ? -1.361 2.917 -32.767 1.00 64.75 91 ASN A CA 1
ATOM 685 C C . ASN A 1 91 ? 0.137 3.156 -32.541 1.00 64.75 91 ASN A C 1
ATOM 687 O O . ASN A 1 91 ? 0.551 4.117 -31.890 1.00 64.75 91 ASN A O 1
ATOM 691 N N . VAL A 1 92 ? 0.956 2.241 -33.052 1.00 65.38 92 VAL A N 1
ATOM 692 C CA . VAL A 1 92 ? 2.416 2.355 -33.001 1.00 65.38 92 VAL A CA 1
ATOM 693 C C . VAL A 1 92 ? 2.860 3.418 -34.011 1.00 65.38 92 VAL A C 1
ATOM 695 O O . VAL A 1 92 ? 2.746 3.218 -35.218 1.00 65.38 92 VAL A O 1
ATOM 698 N N . ASP A 1 93 ? 3.381 4.552 -33.536 1.00 72.94 93 ASP A N 1
ATOM 699 C CA . ASP A 1 93 ? 4.037 5.546 -34.398 1.00 72.94 93 ASP A CA 1
ATOM 700 C C . ASP A 1 93 ? 5.315 4.935 -34.999 1.00 72.94 93 ASP A C 1
ATOM 702 O O . ASP A 1 93 ? 6.392 4.951 -34.397 1.00 72.94 93 ASP A O 1
ATOM 706 N N . GLU A 1 94 ? 5.208 4.383 -36.208 1.00 71.12 94 GLU A N 1
ATOM 707 C CA . GLU A 1 94 ? 6.325 3.727 -36.890 1.00 71.12 94 GLU A CA 1
ATOM 708 C C . GLU A 1 94 ? 7.559 4.625 -37.051 1.00 71.12 94 GLU A C 1
ATOM 710 O O . GLU A 1 94 ? 8.681 4.119 -37.143 1.00 71.12 94 GLU A O 1
ATOM 715 N N . ALA A 1 95 ? 7.398 5.951 -37.127 1.00 72.06 95 ALA A N 1
ATOM 716 C CA . ALA A 1 95 ? 8.531 6.866 -37.233 1.00 72.06 95 ALA A CA 1
ATOM 717 C C . ALA A 1 95 ? 9.313 6.922 -35.914 1.00 72.06 95 ALA A C 1
ATOM 719 O O . ALA A 1 95 ? 10.543 6.815 -35.930 1.00 72.06 95 ALA A O 1
ATOM 720 N N . ARG A 1 96 ? 8.618 6.982 -34.770 1.00 67.94 96 ARG A N 1
ATOM 721 C CA . ARG A 1 96 ? 9.253 6.872 -33.444 1.00 67.94 96 ARG A CA 1
ATOM 722 C C . ARG A 1 96 ? 9.910 5.509 -33.248 1.00 67.94 96 ARG A C 1
ATOM 724 O O . ARG A 1 96 ? 11.072 5.449 -32.851 1.00 67.94 96 ARG A O 1
ATOM 731 N N . PHE A 1 97 ? 9.231 4.423 -33.606 1.00 73.00 97 PHE A N 1
ATOM 732 C CA . PHE A 1 97 ? 9.749 3.065 -33.399 1.00 73.00 97 PHE A CA 1
ATOM 733 C C . PHE A 1 97 ? 10.922 2.716 -34.320 1.00 73.00 97 PHE A C 1
ATOM 735 O O . PHE A 1 97 ? 11.809 1.960 -33.927 1.00 73.00 97 PHE A O 1
ATOM 742 N N . ARG A 1 98 ? 11.005 3.310 -35.519 1.00 76.19 98 ARG A N 1
ATOM 743 C CA . ARG A 1 98 ? 12.148 3.112 -36.428 1.00 76.19 98 ARG A CA 1
ATOM 744 C C . ARG A 1 98 ? 13.488 3.457 -35.785 1.00 76.19 98 ARG A C 1
ATOM 746 O O . ARG A 1 98 ? 14.467 2.762 -36.033 1.00 76.19 98 ARG A O 1
ATOM 753 N N . SER A 1 99 ? 13.533 4.487 -34.948 1.00 76.62 99 SER A N 1
ATOM 754 C CA . SER A 1 99 ? 14.763 4.885 -34.255 1.00 76.62 99 SER A CA 1
ATOM 755 C C . SER A 1 99 ? 15.217 3.876 -33.188 1.00 76.62 99 SER A C 1
ATOM 757 O O . SER A 1 99 ? 16.417 3.719 -32.984 1.00 76.62 99 SER A O 1
ATOM 759 N N . LEU A 1 100 ? 14.293 3.125 -32.576 1.00 75.94 100 LEU A N 1
ATOM 760 C CA . LEU A 1 100 ? 14.597 2.070 -31.597 1.00 75.94 100 LEU A CA 1
ATOM 761 C C . LEU A 1 100 ? 15.233 0.834 -32.243 1.00 75.94 100 LEU A C 1
ATOM 763 O O . LEU A 1 100 ? 15.843 0.025 -31.551 1.00 75.94 100 LEU A O 1
ATOM 767 N N . ARG A 1 101 ? 15.147 0.702 -33.573 1.00 79.00 101 ARG A N 1
ATOM 768 C CA . ARG A 1 101 ? 15.871 -0.335 -34.325 1.00 79.00 101 ARG A CA 1
ATOM 769 C C . ARG A 1 101 ? 17.373 -0.060 -34.401 1.00 79.00 101 ARG A C 1
ATOM 771 O O . ARG A 1 101 ? 18.142 -0.965 -34.714 1.00 79.00 101 ARG A O 1
ATOM 778 N N . LEU A 1 102 ? 17.809 1.174 -34.137 1.00 83.56 102 LEU A N 1
ATOM 779 C CA . LEU A 1 102 ? 19.230 1.494 -34.054 1.00 83.56 102 LEU A CA 1
ATOM 780 C C . LEU A 1 102 ? 19.798 0.912 -32.757 1.00 83.56 102 LEU A C 1
ATOM 782 O O . LEU A 1 102 ? 19.364 1.276 -31.665 1.00 83.56 102 LEU A O 1
ATOM 786 N N . THR A 1 103 ? 20.807 0.043 -32.870 1.00 85.62 103 THR A N 1
ATOM 787 C CA . THR A 1 103 ? 21.390 -0.687 -31.730 1.00 85.62 103 THR A CA 1
ATOM 788 C C . THR A 1 103 ? 21.785 0.223 -30.568 1.00 85.62 103 THR A C 1
ATOM 790 O O . THR A 1 103 ? 21.459 -0.083 -29.425 1.00 85.62 103 THR A O 1
ATOM 793 N N . TRP A 1 104 ? 22.446 1.350 -30.847 1.00 82.25 104 TRP A N 1
ATOM 794 C CA . TRP A 1 104 ? 22.898 2.282 -29.810 1.00 82.25 104 TRP A CA 1
ATOM 795 C C . TRP A 1 104 ? 21.731 3.008 -29.126 1.00 82.25 104 TRP A C 1
ATOM 797 O O . TRP A 1 104 ? 21.772 3.217 -27.916 1.00 82.25 104 TRP A O 1
ATOM 807 N N . VAL A 1 105 ? 20.663 3.335 -29.869 1.00 81.69 105 VAL A N 1
ATOM 808 C CA . VAL A 1 105 ? 19.437 3.917 -29.299 1.00 81.69 105 VAL A CA 1
ATOM 809 C C . VAL A 1 105 ? 18.787 2.894 -28.379 1.00 81.69 105 VAL A C 1
ATOM 811 O O . VAL A 1 105 ? 18.488 3.216 -27.233 1.00 81.69 105 VAL A O 1
ATOM 814 N N . ARG A 1 106 ? 18.618 1.648 -28.836 1.00 82.62 106 ARG A N 1
ATOM 815 C CA . ARG A 1 106 ? 18.050 0.559 -28.028 1.00 82.62 106 ARG A CA 1
ATOM 816 C C . ARG A 1 106 ? 18.835 0.325 -26.741 1.00 82.62 106 ARG A C 1
ATOM 818 O O . ARG A 1 106 ? 18.236 0.280 -25.678 1.00 82.62 106 ARG A O 1
ATOM 825 N N . GLN A 1 107 ? 20.159 0.221 -26.825 1.00 84.62 107 GLN A N 1
ATOM 826 C CA . GLN A 1 107 ? 21.012 0.001 -25.653 1.00 84.62 107 GLN A CA 1
ATOM 827 C C . GLN A 1 107 ? 20.934 1.161 -24.654 1.00 84.62 107 GLN A C 1
ATOM 829 O O . GLN A 1 107 ? 20.872 0.926 -23.452 1.00 84.62 107 GLN A O 1
ATOM 834 N N . ALA A 1 108 ? 20.891 2.410 -25.130 1.00 82.75 108 ALA A N 1
ATOM 835 C CA . ALA A 1 108 ? 20.721 3.574 -24.259 1.00 82.75 108 ALA A CA 1
ATOM 836 C C . ALA A 1 108 ? 19.344 3.593 -23.563 1.00 82.75 108 ALA A C 1
ATOM 838 O O . ALA A 1 108 ? 19.239 3.946 -22.385 1.00 82.75 108 ALA A O 1
ATOM 839 N N . ASN A 1 109 ? 18.296 3.180 -24.281 1.00 79.94 109 ASN A N 1
ATOM 840 C CA . ASN A 1 109 ? 16.946 3.020 -23.739 1.00 79.94 109 ASN A CA 1
ATOM 841 C C . ASN A 1 109 ? 16.898 1.944 -22.660 1.00 79.94 109 ASN A C 1
ATOM 843 O O . ASN A 1 109 ? 16.460 2.195 -21.541 1.00 79.94 109 ASN A O 1
ATOM 847 N N . GLU A 1 110 ? 17.398 0.764 -23.001 1.00 84.44 110 GLU A N 1
ATOM 848 C CA . GLU A 1 110 ? 17.468 -0.378 -22.110 1.00 84.44 110 GLU A CA 1
ATOM 849 C C . GLU A 1 110 ? 18.255 -0.034 -20.845 1.00 84.44 110 GLU A C 1
ATOM 851 O O . GLU A 1 110 ? 17.737 -0.196 -19.748 1.00 84.44 110 GLU A O 1
ATOM 856 N N . ALA A 1 111 ? 19.451 0.549 -20.967 1.00 84.25 111 ALA A N 1
ATOM 857 C CA . ALA A 1 111 ? 20.252 0.958 -19.815 1.00 84.25 111 ALA A CA 1
ATOM 858 C C . ALA A 1 111 ? 19.491 1.906 -18.873 1.00 84.25 111 ALA A C 1
ATOM 860 O O . ALA A 1 111 ? 19.566 1.758 -17.652 1.00 84.25 111 ALA A O 1
ATOM 861 N N . THR A 1 112 ? 18.739 2.861 -19.424 1.00 81.06 112 THR A N 1
ATOM 862 C CA . THR A 1 112 ? 17.959 3.801 -18.613 1.00 81.06 112 THR A CA 1
ATOM 863 C C . THR A 1 112 ? 16.752 3.122 -17.949 1.00 81.06 112 THR A C 1
ATOM 865 O O . THR A 1 112 ? 16.516 3.357 -16.765 1.00 81.06 112 THR A O 1
ATOM 868 N N . LEU A 1 113 ? 16.049 2.214 -18.637 1.00 81.88 113 LEU A N 1
ATOM 869 C CA . LEU A 1 113 ? 14.954 1.420 -18.058 1.00 81.88 113 LEU A CA 1
ATOM 870 C C . LEU A 1 113 ? 15.440 0.457 -16.968 1.00 81.88 113 LEU A C 1
ATOM 872 O O . LEU A 1 113 ? 14.833 0.351 -15.907 1.00 81.88 113 LEU A O 1
ATOM 876 N N . LEU A 1 114 ? 16.564 -0.223 -17.188 1.00 83.50 114 LEU A N 1
ATOM 877 C CA . LEU A 1 114 ? 17.149 -1.110 -16.183 1.00 83.50 114 LEU A CA 1
ATOM 878 C C . LEU A 1 114 ? 17.616 -0.315 -14.962 1.00 83.50 114 LEU A C 1
ATOM 880 O O . LEU A 1 114 ? 17.418 -0.755 -13.830 1.00 83.50 114 LEU A O 1
ATOM 884 N N . LYS A 1 115 ? 18.194 0.876 -15.172 1.00 82.44 115 LYS A N 1
ATOM 885 C CA . LYS A 1 115 ? 18.538 1.795 -14.082 1.00 82.44 115 LYS A CA 1
ATOM 886 C C . LYS A 1 115 ? 17.292 2.217 -13.306 1.00 82.44 115 LYS A C 1
ATOM 888 O O . LYS A 1 115 ? 17.327 2.174 -12.082 1.00 82.44 115 LYS A O 1
ATOM 893 N N . PHE A 1 116 ? 16.211 2.570 -14.002 1.00 83.31 116 PHE A N 1
ATOM 894 C CA . PHE A 1 116 ? 14.926 2.903 -13.394 1.00 83.31 116 PHE A CA 1
ATOM 895 C C . PHE A 1 116 ? 14.442 1.784 -12.463 1.00 83.31 116 PHE A C 1
ATOM 897 O O . PHE A 1 116 ? 14.288 2.007 -11.263 1.00 83.31 116 PHE A O 1
ATOM 904 N N . TRP A 1 117 ? 14.263 0.572 -12.997 1.00 85.12 117 TRP A N 1
ATOM 905 C CA . TRP A 1 117 ? 13.680 -0.537 -12.240 1.00 85.12 117 TRP A CA 1
ATOM 906 C C . TRP A 1 117 ? 14.571 -0.970 -11.091 1.00 85.12 11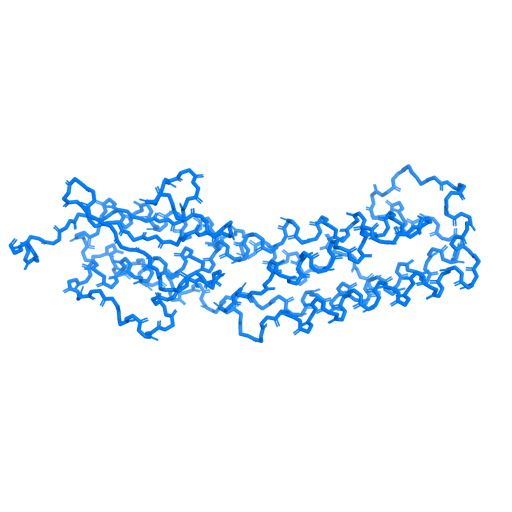7 TRP A C 1
ATOM 908 O O . TRP A 1 117 ? 14.076 -1.297 -10.016 1.00 85.12 117 TRP A O 1
ATOM 918 N N . ARG A 1 118 ? 15.891 -0.914 -11.286 1.00 86.12 118 ARG A N 1
ATOM 919 C CA . ARG A 1 118 ? 16.854 -1.161 -10.220 1.00 86.12 118 ARG A CA 1
ATOM 920 C C . ARG A 1 118 ? 16.725 -0.137 -9.096 1.00 86.12 118 ARG A C 1
ATOM 922 O O . ARG A 1 118 ? 16.623 -0.543 -7.946 1.00 86.12 118 ARG A O 1
ATOM 929 N N . THR A 1 119 ? 16.717 1.159 -9.411 1.00 83.06 119 THR A N 1
ATOM 930 C CA . THR A 1 119 ? 16.567 2.219 -8.401 1.00 83.06 119 THR A CA 1
ATOM 931 C C . THR A 1 119 ? 15.242 2.081 -7.659 1.00 83.06 119 THR A C 1
ATOM 933 O O . THR A 1 119 ? 15.227 2.132 -6.434 1.00 83.06 119 THR A O 1
ATOM 936 N N . TYR A 1 120 ? 14.151 1.827 -8.382 1.00 84.75 120 TYR A N 1
ATOM 937 C CA . TYR A 1 120 ? 12.838 1.615 -7.787 1.00 84.75 120 TYR A CA 1
ATOM 938 C C . TYR A 1 120 ? 12.820 0.372 -6.870 1.00 84.75 120 TYR A C 1
ATOM 940 O O . TYR A 1 120 ? 12.436 0.468 -5.709 1.00 84.75 120 TYR A O 1
ATOM 948 N N . TYR A 1 121 ? 13.348 -0.771 -7.323 1.00 87.69 121 TYR A N 1
ATOM 949 C CA . TYR A 1 121 ? 13.474 -2.002 -6.526 1.00 87.69 121 TYR A CA 1
ATOM 950 C C . TYR A 1 121 ? 14.356 -1.844 -5.275 1.00 87.69 121 TYR A C 1
ATOM 952 O O . TYR A 1 121 ? 14.086 -2.434 -4.225 1.00 87.69 121 TYR A O 1
ATOM 960 N N . GLU A 1 122 ? 15.456 -1.097 -5.387 1.00 87.12 122 GLU A N 1
ATOM 961 C CA . GLU A 1 122 ? 16.364 -0.811 -4.271 1.00 87.12 122 GLU A CA 1
ATOM 962 C C . GLU A 1 122 ? 15.717 0.122 -3.240 1.00 87.12 122 GLU A C 1
ATOM 964 O O . GLU A 1 122 ? 15.970 -0.040 -2.046 1.00 87.12 122 GLU A O 1
ATOM 969 N N . ALA A 1 123 ? 14.867 1.049 -3.689 1.00 84.50 123 ALA A N 1
ATOM 970 C CA . ALA A 1 123 ? 14.141 1.979 -2.833 1.00 84.50 123 ALA A CA 1
ATOM 971 C C . ALA A 1 123 ? 12.890 1.364 -2.190 1.00 84.50 123 ALA A C 1
ATOM 973 O O . ALA A 1 123 ? 12.483 1.816 -1.119 1.00 84.50 123 ALA A O 1
ATOM 974 N N . LEU A 1 124 ? 12.306 0.319 -2.792 1.00 84.50 124 LEU A N 1
ATOM 975 C CA . LEU A 1 124 ? 11.234 -0.426 -2.142 1.00 84.50 124 LEU A CA 1
ATOM 976 C C . LEU A 1 124 ? 11.717 -0.971 -0.789 1.00 84.50 124 LEU A C 1
ATOM 978 O O . LEU A 1 124 ? 12.812 -1.549 -0.706 1.00 84.50 124 LEU A O 1
ATOM 982 N N . PRO A 1 125 ? 10.901 -0.864 0.268 1.00 84.06 125 PRO A N 1
ATOM 983 C CA . PRO A 1 125 ? 11.210 -1.486 1.544 1.00 84.06 125 PRO A CA 1
ATOM 984 C C . PRO A 1 125 ? 11.349 -3.007 1.386 1.00 84.06 125 PRO A C 1
ATOM 986 O O . PRO A 1 125 ? 10.776 -3.642 0.500 1.00 84.06 125 PRO A O 1
ATOM 989 N N . LYS A 1 126 ? 12.193 -3.622 2.221 1.00 88.00 126 LYS A N 1
ATOM 990 C CA . LYS A 1 126 ? 12.323 -5.095 2.278 1.00 88.00 126 LYS A CA 1
ATOM 991 C C . LYS A 1 126 ? 11.155 -5.752 2.997 1.00 88.00 126 LYS A C 1
ATOM 993 O O . LYS A 1 126 ? 10.950 -6.952 2.880 1.00 88.00 126 LYS A O 1
ATOM 998 N N . ASP A 1 127 ? 10.471 -4.963 3.804 1.00 87.38 127 ASP A N 1
ATOM 999 C CA . ASP A 1 127 ? 9.403 -5.410 4.658 1.00 87.38 127 ASP A CA 1
ATOM 1000 C C . ASP A 1 127 ? 8.071 -5.020 4.011 1.00 87.38 127 ASP A C 1
ATOM 1002 O O . ASP A 1 127 ? 7.831 -3.826 3.845 1.00 87.38 127 ASP A O 1
ATOM 1006 N N . PRO A 1 128 ? 7.208 -5.981 3.642 1.00 85.88 128 PRO A N 1
ATOM 1007 C CA . PRO A 1 128 ? 5.999 -5.703 2.869 1.00 85.88 128 PRO A CA 1
ATOM 1008 C C . PRO A 1 128 ? 4.944 -4.912 3.644 1.00 85.88 128 PRO A C 1
ATOM 1010 O O . PRO A 1 128 ? 3.994 -4.428 3.048 1.00 85.88 128 PRO A O 1
ATOM 1013 N N . ASP A 1 129 ? 5.072 -4.795 4.968 1.00 85.25 129 ASP A N 1
ATOM 1014 C CA . ASP A 1 129 ? 4.189 -3.940 5.768 1.00 85.25 129 ASP A CA 1
ATOM 1015 C C . ASP A 1 129 ? 4.753 -2.514 5.932 1.00 85.25 129 ASP A C 1
ATOM 1017 O O . ASP A 1 129 ? 4.100 -1.654 6.506 1.00 85.25 129 ASP A O 1
ATOM 1021 N N . ASP A 1 130 ? 5.964 -2.227 5.460 1.00 83.88 130 ASP A N 1
ATOM 1022 C CA . ASP A 1 130 ? 6.468 -0.860 5.329 1.00 83.88 130 ASP A CA 1
ATOM 1023 C C . ASP A 1 130 ? 6.209 -0.384 3.895 1.00 83.88 130 ASP A C 1
ATOM 1025 O O . ASP A 1 130 ? 6.489 -1.109 2.951 1.00 83.88 130 ASP A O 1
ATOM 1029 N N . VAL A 1 131 ? 5.643 0.807 3.718 1.00 80.81 131 VAL A N 1
ATOM 1030 C CA . VAL A 1 131 ? 5.507 1.459 2.397 1.00 80.81 131 VAL A CA 1
ATOM 1031 C C . VAL A 1 131 ? 6.132 2.843 2.401 1.00 80.81 131 VAL A C 1
ATOM 1033 O O . VAL A 1 131 ? 5.955 3.624 1.462 1.00 80.81 131 VAL A O 1
ATOM 1036 N N . SER A 1 132 ? 6.896 3.152 3.450 1.00 77.94 132 SER A N 1
ATOM 1037 C CA . SER A 1 132 ? 7.686 4.363 3.478 1.00 77.94 132 SER A CA 1
ATOM 1038 C C . SER A 1 132 ? 8.696 4.314 2.334 1.00 77.94 132 SER A C 1
ATOM 1040 O O . SER A 1 132 ? 9.286 3.280 2.019 1.00 77.94 132 SER A O 1
ATOM 1042 N N . GLY A 1 133 ? 8.831 5.438 1.637 1.00 75.06 133 GLY A N 1
ATOM 1043 C CA . GLY A 1 133 ? 9.737 5.550 0.501 1.00 75.06 133 GLY A CA 1
ATOM 1044 C C . GLY A 1 133 ? 9.195 5.047 -0.837 1.00 75.06 133 GLY A C 1
ATOM 1045 O O . GLY A 1 133 ? 9.843 5.341 -1.832 1.00 75.06 133 GLY A O 1
ATOM 1046 N N . ILE A 1 134 ? 8.022 4.396 -0.918 1.00 77.50 134 ILE A N 1
ATOM 1047 C CA . ILE A 1 134 ? 7.435 4.024 -2.225 1.00 77.50 134 ILE A CA 1
ATOM 1048 C C . ILE A 1 134 ? 7.164 5.274 -3.070 1.00 77.50 134 ILE A C 1
ATOM 1050 O O . ILE A 1 134 ? 7.541 5.322 -4.236 1.00 77.50 134 ILE A O 1
ATOM 1054 N N . GLU A 1 135 ? 6.599 6.325 -2.476 1.00 76.25 135 GLU A N 1
ATOM 1055 C CA . GLU A 1 135 ? 6.361 7.586 -3.188 1.00 76.25 135 GLU A CA 1
ATOM 1056 C C . GLU A 1 135 ? 7.665 8.277 -3.577 1.00 76.25 135 GLU A C 1
ATOM 1058 O O . GLU A 1 135 ? 7.822 8.709 -4.711 1.00 76.25 135 GLU A O 1
ATOM 1063 N N . ALA A 1 136 ? 8.643 8.330 -2.669 1.00 77.81 136 ALA A N 1
ATOM 1064 C CA . ALA A 1 136 ? 9.952 8.898 -2.981 1.00 77.81 136 ALA A CA 1
ATOM 1065 C C . ALA A 1 136 ? 10.643 8.121 -4.115 1.00 77.81 136 ALA A C 1
ATOM 1067 O O . ALA A 1 136 ? 11.244 8.731 -5.001 1.00 77.81 136 ALA A O 1
ATOM 1068 N N . ALA A 1 137 ? 10.516 6.791 -4.115 1.00 76.00 137 ALA A N 1
ATOM 1069 C CA . ALA A 1 137 ? 10.990 5.921 -5.179 1.00 76.00 137 ALA A CA 1
ATOM 1070 C C . ALA A 1 137 ? 10.279 6.239 -6.493 1.00 76.00 137 ALA A C 1
ATOM 1072 O O . ALA A 1 137 ? 10.964 6.437 -7.492 1.00 76.00 137 ALA A O 1
ATOM 1073 N N . ALA A 1 138 ? 8.944 6.340 -6.478 1.00 75.56 138 ALA A N 1
ATOM 1074 C CA . ALA A 1 138 ? 8.100 6.664 -7.626 1.00 75.56 138 ALA A CA 1
ATOM 1075 C C . ALA A 1 138 ? 8.372 8.073 -8.180 1.00 75.56 138 ALA A C 1
ATOM 1077 O O . ALA A 1 138 ? 8.437 8.250 -9.392 1.00 75.56 138 ALA A O 1
ATOM 1078 N N . GLU A 1 139 ? 8.604 9.072 -7.332 1.00 78.06 139 GLU A N 1
ATOM 1079 C CA . GLU A 1 139 ? 8.924 10.442 -7.743 1.00 78.06 139 GLU A CA 1
ATOM 1080 C C . GLU A 1 139 ? 10.342 10.554 -8.310 1.00 78.06 139 GLU A C 1
ATOM 1082 O O . GLU A 1 139 ? 10.560 11.186 -9.347 1.00 78.06 139 GLU A O 1
ATOM 1087 N N . GLN A 1 140 ? 11.323 9.884 -7.697 1.00 76.25 140 GLN A N 1
ATOM 1088 C CA . GLN A 1 140 ? 12.669 9.782 -8.265 1.00 76.25 140 GLN A CA 1
ATOM 1089 C C . GLN A 1 140 ? 12.631 9.106 -9.644 1.00 76.25 140 GLN A C 1
ATOM 1091 O O . GLN A 1 140 ? 13.294 9.550 -10.586 1.00 76.25 140 GLN A O 1
ATOM 1096 N N . ALA A 1 141 ? 11.810 8.066 -9.755 1.00 71.88 141 ALA A N 1
ATOM 1097 C CA . ALA A 1 141 ? 11.461 7.376 -10.983 1.00 71.88 141 ALA A CA 1
ATOM 109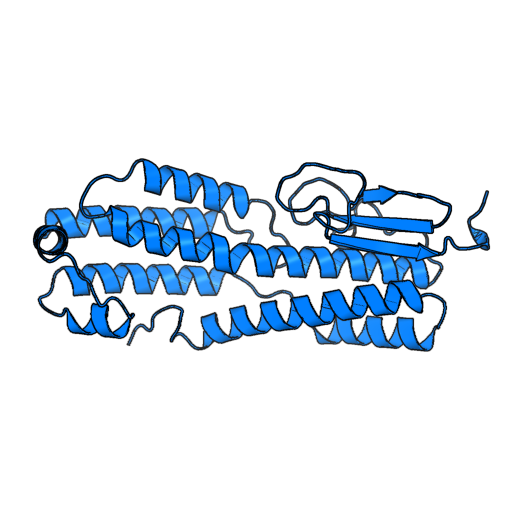8 C C . ALA A 1 141 ? 10.860 8.333 -12.031 1.00 71.88 141 ALA A C 1
ATOM 1100 O O . ALA A 1 141 ? 11.420 8.483 -13.118 1.00 71.88 141 ALA A O 1
ATOM 1101 N N . LYS A 1 142 ? 9.776 9.041 -11.696 1.00 73.81 142 LYS A N 1
ATOM 1102 C CA . LYS A 1 142 ? 9.089 10.020 -12.558 1.00 73.81 142 LYS A CA 1
ATOM 1103 C C . LYS A 1 142 ? 10.010 11.151 -13.009 1.00 73.81 142 LYS A C 1
ATOM 1105 O O . LYS A 1 142 ? 9.938 11.578 -14.161 1.00 73.81 142 LYS A O 1
ATOM 1110 N N . LYS A 1 143 ? 10.927 11.606 -12.155 1.00 77.31 143 LYS A N 1
ATOM 1111 C CA . LYS A 1 143 ? 11.936 12.602 -12.532 1.00 77.31 143 LYS A CA 1
ATOM 1112 C C . LYS A 1 143 ? 12.912 12.059 -13.578 1.00 77.31 143 LYS A C 1
ATOM 1114 O O . LYS A 1 143 ? 13.139 12.714 -14.589 1.00 77.31 143 LYS A O 1
ATOM 1119 N N . ALA A 1 144 ? 13.427 10.843 -13.385 1.00 71.31 144 ALA A N 1
ATOM 1120 C CA . ALA A 1 144 ? 14.299 10.200 -14.371 1.00 71.31 144 ALA A CA 1
ATOM 1121 C C . ALA A 1 144 ? 13.597 10.007 -15.733 1.00 71.31 144 ALA A C 1
ATOM 1123 O O . ALA A 1 144 ? 14.228 10.138 -16.780 1.00 71.31 144 ALA A O 1
ATOM 1124 N N . ILE A 1 145 ? 12.285 9.754 -15.711 1.00 68.94 145 ILE A N 1
ATOM 1125 C CA . ILE A 1 145 ? 11.407 9.690 -16.889 1.00 68.94 145 ILE A CA 1
ATOM 1126 C C . ILE A 1 145 ? 11.240 11.057 -17.564 1.00 68.94 145 ILE A C 1
ATOM 1128 O O . ILE A 1 145 ? 11.256 11.153 -18.792 1.00 68.94 145 ILE A O 1
ATOM 1132 N N . ALA A 1 146 ? 11.022 12.116 -16.782 1.00 71.06 146 ALA A N 1
ATOM 1133 C CA . ALA A 1 146 ? 10.849 13.482 -17.276 1.00 71.06 146 ALA A CA 1
ATOM 1134 C C . ALA A 1 146 ? 12.098 14.000 -17.994 1.00 71.06 146 ALA A C 1
ATOM 1136 O O . ALA A 1 146 ? 11.981 14.639 -19.039 1.00 71.06 146 ALA A O 1
ATOM 1137 N N . ASP A 1 147 ? 13.273 13.651 -17.475 1.00 69.88 147 ASP A N 1
ATOM 1138 C CA . ASP A 1 147 ? 14.561 14.007 -18.065 1.00 69.88 147 ASP A CA 1
ATOM 1139 C C . ASP A 1 147 ? 14.898 13.149 -19.305 1.00 69.88 147 ASP A C 1
ATOM 1141 O O . ASP A 1 147 ? 15.775 13.503 -20.100 1.00 69.88 147 ASP A O 1
ATOM 1145 N N . ALA A 1 148 ? 14.196 12.027 -19.508 1.00 67.81 148 ALA A N 1
ATOM 1146 C CA . ALA A 1 148 ? 14.371 11.191 -20.684 1.00 67.81 148 ALA A CA 1
ATOM 1147 C C . ALA A 1 148 ? 13.716 11.830 -21.919 1.00 67.81 148 ALA A C 1
ATOM 1149 O O . ALA A 1 148 ? 12.513 12.093 -21.964 1.00 67.81 148 ALA A O 1
ATOM 1150 N N . SER A 1 149 ? 14.513 12.040 -22.967 1.00 64.38 149 SER A N 1
ATOM 1151 C CA . SER A 1 149 ? 14.058 12.604 -24.238 1.00 64.38 149 SER A CA 1
ATOM 1152 C C . SER A 1 149 ? 13.981 11.554 -25.349 1.00 64.38 149 SER A C 1
ATOM 1154 O O . SER A 1 149 ? 14.623 10.502 -25.315 1.00 64.38 149 SER A O 1
ATOM 1156 N N . GLY A 1 150 ? 13.178 11.860 -26.371 1.00 67.19 150 GLY A N 1
ATOM 1157 C CA . GLY A 1 150 ? 13.158 11.112 -27.622 1.00 67.19 150 GLY A CA 1
ATOM 1158 C C . GLY A 1 150 ? 12.305 9.831 -27.604 1.00 67.19 150 GLY A C 1
ATOM 1159 O O . GLY A 1 150 ? 11.304 9.754 -26.889 1.00 67.19 150 GLY A O 1
ATOM 1160 N N . PRO A 1 151 ? 12.669 8.822 -28.418 1.00 59.19 151 PRO A N 1
ATOM 1161 C CA . PRO A 1 151 ? 11.898 7.589 -28.626 1.00 59.19 151 PRO A CA 1
ATOM 1162 C C . PRO A 1 151 ? 11.700 6.763 -27.357 1.00 59.19 151 PRO A C 1
ATOM 1164 O O . PRO A 1 151 ? 10.858 5.883 -27.334 1.00 59.19 151 PRO A O 1
ATOM 1167 N N . ALA A 1 152 ? 12.464 7.053 -26.308 1.00 60.47 152 ALA A N 1
ATOM 1168 C CA . ALA A 1 152 ? 12.379 6.415 -25.007 1.00 60.47 152 ALA A CA 1
ATOM 1169 C C . ALA A 1 152 ? 11.103 6.753 -24.240 1.00 60.47 152 ALA A C 1
ATOM 1171 O O . ALA A 1 152 ? 10.663 5.984 -23.390 1.00 60.47 152 ALA A O 1
ATOM 1172 N N . ARG A 1 153 ? 10.499 7.909 -24.542 1.00 69.31 153 ARG A N 1
ATOM 1173 C CA . ARG A 1 153 ? 9.425 8.480 -23.732 1.00 69.31 153 ARG A CA 1
ATOM 1174 C C . ARG A 1 153 ? 8.219 7.552 -23.577 1.00 69.31 153 ARG A C 1
ATOM 1176 O O . ARG A 1 153 ? 7.700 7.443 -22.474 1.00 69.31 153 ARG A O 1
ATOM 1183 N N . PHE A 1 154 ? 7.823 6.837 -24.633 1.00 68.06 154 PHE A N 1
ATOM 1184 C CA . PHE A 1 154 ? 6.649 5.955 -24.560 1.00 68.06 154 PHE A CA 1
ATOM 1185 C C . PHE A 1 154 ? 6.858 4.760 -23.614 1.00 68.06 154 PHE A C 1
ATOM 1187 O O . PHE A 1 154 ? 5.898 4.318 -22.991 1.00 68.06 154 PHE A O 1
ATOM 1194 N N . LEU A 1 155 ? 8.093 4.250 -23.479 1.00 68.00 155 LEU A N 1
ATOM 1195 C CA . LEU A 1 155 ? 8.404 3.165 -22.537 1.00 68.00 155 LEU A CA 1
ATOM 1196 C C . LEU A 1 155 ? 8.243 3.637 -21.097 1.00 68.00 155 LEU A C 1
ATOM 1198 O O . LEU A 1 155 ? 7.829 2.876 -20.229 1.00 68.00 155 LEU A O 1
ATOM 1202 N N . TYR A 1 156 ? 8.507 4.915 -20.855 1.00 69.50 156 TYR A N 1
ATOM 1203 C CA . TYR A 1 156 ? 8.330 5.508 -19.544 1.00 69.50 156 TYR A CA 1
ATOM 1204 C C . TYR A 1 156 ? 6.890 5.895 -19.218 1.00 69.50 156 TYR A C 1
ATOM 1206 O O . TYR A 1 156 ? 6.504 5.852 -18.052 1.00 69.50 156 TYR A O 1
ATOM 1214 N N . ASP A 1 157 ? 6.072 6.230 -20.215 1.00 69.50 157 ASP A N 1
ATOM 1215 C CA . ASP A 1 157 ? 4.647 6.468 -19.975 1.00 69.50 157 ASP A CA 1
ATOM 1216 C C . ASP A 1 157 ? 3.962 5.181 -19.452 1.00 69.50 157 ASP A C 1
ATOM 1218 O O . ASP A 1 157 ? 3.082 5.255 -18.594 1.00 69.50 157 ASP A O 1
ATOM 1222 N N . GLN A 1 158 ? 4.427 3.990 -19.864 1.00 67.75 158 GLN A N 1
ATOM 1223 C CA . GLN A 1 158 ? 3.971 2.709 -19.294 1.00 67.75 158 GLN A CA 1
ATOM 1224 C C . GLN A 1 158 ? 4.400 2.508 -17.837 1.00 67.75 158 GLN A C 1
ATOM 1226 O O . GLN A 1 158 ? 3.655 1.956 -17.031 1.00 67.75 158 GLN A O 1
ATOM 1231 N N . ILE A 1 159 ? 5.584 2.996 -17.483 1.00 70.31 159 ILE A N 1
ATOM 1232 C CA . ILE A 1 159 ? 6.104 2.922 -16.122 1.00 70.31 159 ILE A CA 1
ATOM 1233 C C . ILE A 1 159 ? 5.312 3.825 -15.168 1.00 70.31 159 ILE A C 1
ATOM 1235 O O . ILE A 1 159 ? 5.038 3.426 -14.039 1.00 70.31 159 ILE A O 1
ATOM 1239 N N . SER A 1 160 ? 4.896 5.017 -15.612 1.00 65.50 160 SER A N 1
ATOM 1240 C CA . SER A 1 160 ? 4.044 5.892 -14.791 1.00 65.50 160 SER A CA 1
ATOM 1241 C C . SER A 1 160 ? 2.715 5.217 -14.449 1.00 65.50 160 SER A C 1
ATOM 1243 O O 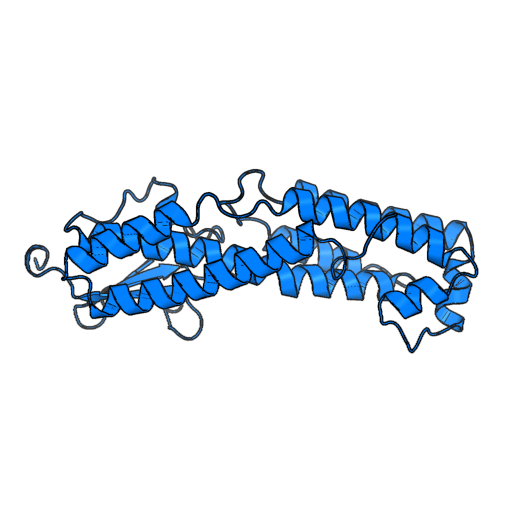. SER A 1 160 ? 2.237 5.327 -13.322 1.00 65.50 160 SER A O 1
ATOM 1245 N N . LEU A 1 161 ? 2.142 4.465 -15.398 1.00 66.81 161 LEU A N 1
ATOM 1246 C CA . LEU A 1 161 ? 0.939 3.676 -15.140 1.00 66.81 161 LEU A CA 1
ATOM 1247 C C . LEU A 1 161 ? 1.193 2.617 -14.068 1.00 66.81 161 LEU A C 1
ATOM 1249 O O . LEU A 1 161 ? 0.333 2.430 -13.212 1.00 66.81 161 LEU A O 1
ATOM 1253 N N . PHE A 1 162 ? 2.357 1.961 -14.066 1.00 71.00 162 PHE A N 1
ATOM 1254 C CA . PHE A 1 162 ? 2.701 0.983 -13.032 1.00 71.00 162 PHE A CA 1
ATOM 1255 C C . PHE A 1 162 ? 2.687 1.610 -11.632 1.00 71.00 162 PHE A C 1
ATOM 1257 O O . PHE A 1 162 ? 1.995 1.096 -10.754 1.00 71.00 162 PHE A O 1
ATOM 1264 N N . THR A 1 163 ? 3.391 2.729 -11.429 1.00 70.94 163 THR A N 1
ATOM 1265 C CA . THR A 1 163 ? 3.497 3.357 -10.099 1.00 70.94 163 THR A CA 1
ATOM 1266 C C . THR A 1 163 ? 2.152 3.891 -9.613 1.00 70.94 163 THR A C 1
ATOM 1268 O O . THR A 1 163 ? 1.793 3.715 -8.454 1.00 70.94 163 THR A O 1
ATOM 1271 N N . ASP A 1 164 ? 1.358 4.490 -10.505 1.00 68.38 164 ASP A N 1
ATOM 1272 C CA . ASP A 1 164 ? 0.082 5.094 -10.111 1.00 68.38 164 ASP A CA 1
ATOM 1273 C C . ASP A 1 164 ? -1.010 4.036 -9.855 1.00 68.38 164 ASP A C 1
ATOM 1275 O O . ASP A 1 164 ? -1.892 4.240 -9.018 1.00 68.38 164 ASP A O 1
ATOM 1279 N N . THR A 1 165 ? -0.967 2.893 -10.553 1.00 65.56 165 THR A N 1
ATOM 1280 C CA . THR A 1 165 ? -2.013 1.858 -10.442 1.00 65.56 165 THR A CA 1
ATOM 1281 C C . THR A 1 165 ? -1.721 0.787 -9.399 1.00 65.56 165 THR A C 1
ATOM 1283 O O . THR A 1 165 ? -2.672 0.248 -8.834 1.00 65.56 165 THR A O 1
ATOM 1286 N N . ASN A 1 166 ? -0.452 0.491 -9.107 1.00 68.31 166 ASN A N 1
ATOM 1287 C CA . ASN A 1 166 ? -0.095 -0.570 -8.168 1.00 68.31 166 ASN A CA 1
ATOM 1288 C C . ASN A 1 166 ? 0.159 -0.033 -6.760 1.00 68.31 166 ASN A C 1
ATOM 1290 O O . ASN A 1 166 ? -0.476 -0.494 -5.813 1.00 68.31 166 ASN A O 1
ATOM 1294 N N . ASP A 1 167 ? 1.011 0.976 -6.604 1.00 72.69 167 ASP A N 1
ATOM 1295 C CA . ASP A 1 167 ? 1.533 1.390 -5.293 1.00 72.69 167 ASP A CA 1
ATOM 1296 C C . ASP A 1 167 ? 0.436 1.883 -4.349 1.00 72.69 167 ASP A C 1
ATOM 1298 O O . ASP A 1 167 ? 0.397 1.532 -3.165 1.00 72.69 167 ASP A O 1
ATOM 1302 N N . HIS A 1 168 ? -0.508 2.647 -4.898 1.00 77.19 168 HIS A N 1
ATOM 1303 C CA . HIS A 1 168 ? -1.613 3.221 -4.144 1.00 77.19 168 HIS A CA 1
ATOM 1304 C C . HIS A 1 168 ? -2.511 2.154 -3.494 1.00 77.19 168 HIS A C 1
ATOM 1306 O O . HIS A 1 168 ? -2.725 2.243 -2.279 1.00 77.19 168 HIS A O 1
ATOM 1312 N N . PRO A 1 169 ? -3.041 1.143 -4.218 1.00 80.44 169 PRO A N 1
ATOM 1313 C CA . PRO A 1 169 ? -3.792 0.051 -3.604 1.00 80.44 169 PRO A CA 1
ATOM 1314 C C . PRO A 1 169 ? -3.054 -0.685 -2.484 1.00 80.44 169 PRO A C 1
ATOM 1316 O O . PRO A 1 169 ? -3.656 -0.907 -1.431 1.00 80.44 169 PRO A O 1
ATOM 1319 N N . PHE A 1 170 ? -1.776 -1.034 -2.673 1.00 84.12 170 PHE A N 1
ATOM 1320 C CA . PHE A 1 170 ? -1.007 -1.767 -1.661 1.00 84.12 170 PHE A CA 1
ATOM 1321 C C . PHE A 1 170 ? -0.778 -0.924 -0.406 1.00 84.12 170 PHE A C 1
ATOM 1323 O O . PHE A 1 170 ? -1.071 -1.369 0.706 1.00 84.12 170 PHE A O 1
ATOM 1330 N N . ALA A 1 171 ? -0.338 0.323 -0.576 1.00 84.56 171 ALA A N 1
ATOM 1331 C CA . ALA A 1 171 ? -0.103 1.227 0.541 1.00 84.56 171 ALA A CA 1
ATOM 1332 C C . ALA A 1 171 ? -1.403 1.569 1.292 1.00 84.56 171 ALA A C 1
ATOM 1334 O O . ALA A 1 171 ? -1.436 1.588 2.525 1.00 84.56 171 ALA A O 1
ATOM 1335 N N . THR A 1 172 ? -2.509 1.731 0.558 1.00 87.88 172 THR A N 1
ATOM 1336 C CA . THR A 1 172 ? -3.850 1.917 1.133 1.00 87.88 172 THR A CA 1
ATOM 1337 C C . THR A 1 172 ? -4.283 0.709 1.959 1.00 87.88 172 THR A C 1
ATOM 1339 O O . THR A 1 172 ? -4.770 0.881 3.078 1.00 87.88 172 THR A O 1
ATOM 1342 N N . ALA A 1 173 ? -4.101 -0.511 1.440 1.00 90.50 173 ALA A N 1
ATOM 1343 C CA . ALA A 1 173 ? -4.453 -1.731 2.159 1.00 90.50 173 ALA A CA 1
ATOM 1344 C C . ALA A 1 173 ? -3.675 -1.830 3.479 1.00 90.50 173 ALA A C 1
ATOM 1346 O O . ALA A 1 173 ? -4.277 -2.036 4.529 1.00 90.50 173 ALA A O 1
ATOM 1347 N N . ILE A 1 174 ? -2.365 -1.572 3.465 1.00 91.56 174 ILE A N 1
ATOM 1348 C CA . ILE A 1 174 ? -1.521 -1.596 4.671 1.00 91.56 174 ILE A CA 1
ATOM 1349 C C . ILE A 1 174 ? -1.980 -0.550 5.697 1.00 91.56 174 ILE A C 1
ATOM 1351 O O . ILE A 1 174 ? -2.130 -0.865 6.881 1.00 91.56 174 ILE A O 1
ATOM 1355 N N . ALA A 1 175 ? -2.286 0.674 5.262 1.00 91.62 175 ALA A N 1
ATOM 1356 C CA . ALA A 1 175 ? -2.820 1.714 6.142 1.00 91.62 175 ALA A CA 1
ATOM 1357 C C . ALA A 1 175 ? -4.144 1.300 6.791 1.00 91.62 175 ALA A C 1
ATOM 1359 O O . ALA A 1 175 ? -4.276 1.351 8.017 1.00 91.62 175 ALA A O 1
ATOM 1360 N N . GLN A 1 176 ? -5.099 0.803 6.003 1.00 93.50 176 GLN A N 1
ATOM 1361 C CA . GLN A 1 176 ? -6.375 0.301 6.518 1.00 93.50 176 GLN A CA 1
ATOM 1362 C C . GLN A 1 176 ? -6.184 -0.869 7.485 1.00 93.50 176 GLN A C 1
ATOM 1364 O O . GLN A 1 176 ? -6.893 -0.971 8.486 1.00 93.50 176 GLN A O 1
ATOM 1369 N N . ARG A 1 177 ? -5.200 -1.731 7.225 1.00 94.19 177 ARG A N 1
ATOM 1370 C CA . ARG A 1 177 ? -4.865 -2.880 8.063 1.00 94.19 177 ARG A CA 1
ATOM 1371 C C . ARG A 1 177 ? -4.386 -2.447 9.448 1.00 94.19 177 ARG A C 1
ATOM 1373 O O . ARG A 1 177 ? -4.858 -2.974 10.460 1.00 94.19 177 ARG A O 1
ATOM 1380 N N . ARG A 1 178 ? -3.510 -1.440 9.505 1.00 92.94 178 ARG A N 1
ATOM 1381 C CA . ARG A 1 178 ? -3.027 -0.840 10.760 1.00 92.94 178 ARG A CA 1
ATOM 1382 C C . ARG A 1 178 ? -4.137 -0.106 11.508 1.00 92.94 178 ARG A C 1
ATOM 1384 O O . ARG A 1 178 ? -4.317 -0.335 12.703 1.00 92.94 178 ARG A O 1
ATOM 1391 N N . VAL A 1 179 ? -4.948 0.682 10.801 1.00 93.75 179 VAL A N 1
ATOM 1392 C CA . VAL A 1 179 ? -6.119 1.366 11.376 1.00 93.75 179 VAL A CA 1
ATOM 1393 C C . VAL A 1 179 ? -7.117 0.359 11.954 1.00 93.75 179 VAL A C 1
ATOM 1395 O O . VAL A 1 179 ? -7.571 0.532 13.086 1.00 93.75 179 VAL A O 1
ATOM 1398 N N . LEU A 1 180 ? -7.410 -0.735 11.241 1.00 95.00 180 LEU A N 1
ATOM 1399 C CA . LEU A 1 180 ? -8.306 -1.790 11.719 1.00 95.00 180 LEU A CA 1
ATOM 1400 C C . LEU A 1 180 ? -7.748 -2.446 12.981 1.00 95.00 180 LEU A C 1
ATOM 1402 O O . LEU A 1 180 ? -8.475 -2.632 13.956 1.00 95.00 180 LEU A O 1
ATOM 1406 N N . LYS A 1 181 ? -6.451 -2.768 12.996 1.00 93.62 181 LYS A N 1
ATOM 1407 C CA . LYS A 1 181 ? -5.791 -3.363 14.163 1.00 93.62 181 LYS A CA 1
ATOM 1408 C C . LYS A 1 181 ? -5.827 -2.437 15.381 1.00 93.62 181 LYS A C 1
ATOM 1410 O O . LYS A 1 181 ? -6.147 -2.896 16.483 1.00 93.62 181 LYS A O 1
ATOM 1415 N N . ALA A 1 182 ? -5.557 -1.147 15.192 1.00 91.81 182 ALA A N 1
ATOM 1416 C CA . ALA A 1 182 ? -5.657 -0.143 16.248 1.00 91.81 182 ALA A CA 1
ATOM 1417 C C . ALA A 1 182 ? -7.102 -0.013 16.760 1.00 91.81 182 ALA A C 1
ATOM 1419 O O . ALA A 1 182 ? -7.340 -0.031 17.970 1.00 91.81 182 ALA A O 1
ATOM 1420 N N . GLY A 1 183 ? -8.078 0.006 15.849 1.00 92.19 183 GLY A N 1
ATOM 1421 C CA . GLY A 1 183 ? -9.500 0.018 16.180 1.00 92.19 183 GLY A CA 1
ATOM 1422 C C . GLY A 1 183 ? -9.950 -1.193 16.986 1.00 92.19 183 GLY A C 1
ATOM 1423 O O . GLY A 1 183 ? -10.617 -1.043 18.006 1.00 92.19 183 GLY A O 1
ATOM 1424 N N . LEU A 1 184 ? -9.558 -2.397 16.568 1.00 93.44 184 LEU A N 1
ATOM 1425 C CA . LEU A 1 184 ? -9.866 -3.638 17.282 1.00 93.44 184 LEU A CA 1
ATOM 1426 C C . LEU A 1 184 ? -9.223 -3.670 18.669 1.00 93.44 184 LEU A C 1
ATOM 1428 O O . LEU A 1 184 ? -9.828 -4.178 19.610 1.00 93.44 184 LEU A O 1
ATOM 1432 N N . THR A 1 185 ? -8.010 -3.132 18.801 1.00 90.19 185 THR A N 1
ATOM 1433 C CA . THR A 1 185 ? -7.333 -2.989 20.098 1.00 90.19 185 THR A CA 1
ATOM 1434 C C . THR A 1 185 ? -8.167 -2.114 21.030 1.00 90.19 185 THR A C 1
ATOM 1436 O O . THR A 1 185 ? -8.484 -2.527 22.144 1.00 90.19 185 THR A O 1
ATOM 1439 N N . PHE A 1 186 ? -8.625 -0.963 20.539 1.00 87.81 186 PHE A N 1
ATOM 1440 C CA . PHE A 1 186 ? -9.465 -0.053 21.308 1.00 87.81 186 PHE A CA 1
ATOM 1441 C C . PHE A 1 186 ? -10.841 -0.646 21.654 1.00 87.81 186 PHE A C 1
ATOM 1443 O O . PHE A 1 186 ? -11.287 -0.562 22.796 1.00 87.81 186 PHE A O 1
ATOM 1450 N N . ALA A 1 187 ? -11.492 -1.316 20.699 1.00 89.69 187 ALA A N 1
ATOM 1451 C CA . ALA A 1 187 ? -12.788 -1.971 20.893 1.00 89.69 187 ALA A CA 1
ATOM 1452 C C . ALA A 1 187 ? -12.745 -3.088 21.953 1.00 89.69 187 ALA A C 1
ATOM 1454 O O . ALA A 1 187 ? -13.737 -3.339 22.633 1.00 89.69 187 ALA A O 1
ATOM 1455 N N . LYS A 1 188 ? -11.582 -3.722 22.158 1.00 89.25 188 LYS A N 1
ATOM 1456 C CA . LYS A 1 188 ? -11.347 -4.702 23.236 1.00 89.25 188 LYS A CA 1
ATOM 1457 C C . LYS A 1 188 ? -11.168 -4.063 24.620 1.00 89.25 188 LYS A C 1
ATOM 1459 O O . LYS A 1 188 ? -10.861 -4.770 25.575 1.00 89.25 188 LYS A O 1
ATOM 1464 N N . GLY A 1 189 ? -11.343 -2.747 24.742 1.00 79.44 189 GLY A N 1
ATOM 1465 C CA . GLY A 1 189 ? -11.176 -2.012 25.994 1.00 79.44 189 GLY A CA 1
ATOM 1466 C C . GLY A 1 189 ? -9.716 -1.763 26.374 1.00 79.44 189 GLY A C 1
ATOM 1467 O O . GLY A 1 189 ? -9.448 -1.379 27.512 1.00 79.44 189 GLY A O 1
ATOM 1468 N N . LEU A 1 190 ? -8.773 -1.978 25.450 1.00 65.69 190 LEU A N 1
ATOM 1469 C CA . LEU A 1 190 ? -7.363 -1.667 25.671 1.00 65.69 190 LEU A CA 1
ATOM 1470 C C . LEU A 1 190 ? -7.093 -0.182 25.387 1.00 65.69 190 LEU A C 1
ATOM 1472 O O . LEU A 1 190 ? -7.737 0.445 24.543 1.00 65.69 190 LEU A O 1
ATOM 1476 N N . VAL A 1 191 ? -6.118 0.379 26.109 1.00 70.62 191 VAL A N 1
ATOM 1477 C CA . VAL A 1 191 ? -5.592 1.730 25.856 1.00 70.62 191 VAL A CA 1
ATOM 1478 C C . VAL A 1 191 ? -4.987 1.777 24.447 1.00 70.62 191 VAL A C 1
ATOM 1480 O O . VAL A 1 191 ? -4.673 0.733 23.872 1.00 70.62 191 VAL A O 1
ATOM 1483 N N . ARG A 1 192 ? -4.852 2.994 23.892 1.00 70.00 192 ARG A N 1
ATOM 1484 C CA . ARG A 1 192 ? -4.165 3.262 22.617 1.00 70.00 192 ARG A CA 1
ATOM 1485 C C . ARG A 1 192 ? -2.966 2.315 22.448 1.00 70.00 192 ARG A C 1
ATOM 1487 O O . ARG A 1 192 ? -2.186 2.201 23.398 1.00 70.00 192 ARG A O 1
ATOM 1494 N N . PRO A 1 193 ? -2.826 1.649 21.288 1.00 69.00 193 PRO A N 1
ATOM 1495 C CA . PRO A 1 193 ? -1.689 0.772 21.055 1.00 69.00 193 PRO A CA 1
ATOM 1496 C C . PRO A 1 193 ? -0.386 1.548 21.263 1.00 69.00 193 PRO A C 1
ATOM 1498 O O . PRO A 1 193 ? -0.336 2.762 21.042 1.00 69.00 193 PRO A O 1
ATOM 1501 N N . ASP A 1 194 ? 0.650 0.851 21.733 1.00 76.94 194 ASP A N 1
ATOM 1502 C CA . ASP A 1 194 ? 1.949 1.449 22.044 1.00 76.94 194 ASP A CA 1
ATOM 1503 C C . ASP A 1 194 ? 2.418 2.308 20.853 1.00 76.94 194 ASP A C 1
ATOM 1505 O O . ASP A 1 194 ? 2.533 1.770 19.748 1.00 76.94 194 ASP A O 1
ATOM 1509 N N . PRO A 1 195 ? 2.659 3.624 21.019 1.00 74.19 195 PRO A N 1
ATOM 1510 C CA . PRO A 1 195 ? 3.113 4.493 19.935 1.00 74.19 195 PRO A CA 1
ATOM 1511 C C . PRO A 1 195 ? 4.434 4.038 19.304 1.00 74.19 195 PRO A C 1
ATOM 1513 O O . PRO A 1 195 ? 4.706 4.368 18.150 1.00 74.19 195 PRO A O 1
ATOM 1516 N N . ALA A 1 196 ? 5.256 3.291 20.048 1.00 76.94 196 ALA A N 1
ATOM 1517 C CA . ALA A 1 196 ? 6.495 2.717 19.544 1.00 76.94 196 ALA A CA 1
ATOM 1518 C C . ALA A 1 196 ? 6.265 1.444 18.714 1.00 76.94 196 ALA A C 1
ATOM 1520 O O . ALA A 1 196 ? 7.125 1.102 17.895 1.00 76.94 196 ALA A O 1
ATOM 1521 N N . SER A 1 197 ? 5.117 0.772 18.888 1.00 79.19 197 SER A N 1
ATOM 1522 C CA . SER A 1 197 ? 4.770 -0.417 18.111 1.00 79.19 197 SER A CA 1
ATOM 1523 C C . SER A 1 197 ? 4.613 -0.080 16.637 1.00 79.19 197 SER A C 1
ATOM 1525 O O . SER A 1 197 ? 4.195 1.014 16.245 1.00 79.19 197 SER A O 1
ATOM 1527 N N . ARG A 1 198 ? 4.957 -1.052 15.801 1.00 76.75 198 ARG A N 1
ATOM 1528 C CA . ARG A 1 198 ? 4.908 -0.913 14.351 1.00 76.75 198 ARG A CA 1
ATOM 1529 C C . ARG A 1 198 ? 3.492 -0.621 13.859 1.00 76.75 198 ARG A C 1
ATOM 1531 O O . ARG A 1 198 ? 3.293 0.163 12.939 1.00 76.75 198 ARG A O 1
ATOM 1538 N N . GLU A 1 199 ? 2.507 -1.221 14.504 1.00 78.94 199 GLU A N 1
ATOM 1539 C CA . GLU A 1 199 ? 1.100 -1.153 14.121 1.00 78.94 199 GLU A CA 1
ATOM 1540 C C . GLU A 1 199 ? 0.446 0.173 14.497 1.00 78.94 199 GLU A C 1
ATOM 1542 O O . GLU A 1 199 ? -0.609 0.512 13.967 1.00 78.94 199 GLU A O 1
ATOM 1547 N N . SER A 1 200 ? 1.106 0.944 15.360 1.00 84.38 200 SER A N 1
ATOM 1548 C CA . SER A 1 200 ? 0.767 2.332 15.647 1.00 84.38 200 SER A CA 1
ATOM 1549 C C . SER A 1 200 ? 1.427 3.317 14.693 1.00 84.38 200 SER A C 1
ATOM 1551 O O . SER A 1 200 ? 1.204 4.508 14.867 1.00 84.38 200 SER A O 1
ATOM 1553 N N . ARG A 1 201 ? 2.242 2.885 13.720 1.00 87.25 201 ARG A N 1
ATOM 1554 C CA . ARG A 1 201 ? 2.883 3.785 12.750 1.00 87.25 201 ARG A CA 1
ATOM 1555 C C . ARG A 1 201 ? 2.021 3.983 11.516 1.00 87.25 201 ARG A C 1
ATOM 1557 O O . ARG A 1 201 ? 1.422 3.043 11.001 1.00 87.25 201 ARG A O 1
ATOM 1564 N N . ASP A 1 202 ? 2.015 5.197 11.004 1.00 86.88 202 ASP A N 1
ATOM 1565 C CA . ASP A 1 202 ? 1.521 5.493 9.673 1.00 86.88 202 ASP A CA 1
ATOM 1566 C C . ASP A 1 202 ? 2.473 4.853 8.641 1.00 86.88 202 ASP A C 1
ATOM 1568 O O . ASP A 1 202 ? 3.693 5.046 8.726 1.00 86.88 202 ASP A O 1
ATOM 1572 N N . PRO A 1 203 ? 1.967 4.025 7.714 1.00 85.56 203 PRO A N 1
ATOM 1573 C CA . PRO A 1 203 ? 2.821 3.294 6.784 1.00 85.56 203 PRO A CA 1
ATOM 1574 C C . PRO A 1 203 ? 3.453 4.205 5.722 1.00 85.56 203 PRO A C 1
ATOM 1576 O O . PRO A 1 203 ? 4.478 3.834 5.164 1.00 85.56 203 PRO A O 1
ATOM 1579 N N . PHE A 1 204 ? 2.941 5.421 5.522 1.00 85.62 204 PHE A N 1
ATOM 1580 C CA . PHE A 1 204 ? 3.505 6.418 4.610 1.00 85.62 204 PHE A CA 1
ATOM 1581 C C . PHE A 1 204 ? 4.665 7.221 5.231 1.00 85.62 204 PHE A C 1
ATOM 1583 O O . PHE A 1 204 ? 5.203 8.126 4.605 1.00 85.62 204 PHE A O 1
ATOM 1590 N N . GLY A 1 205 ? 5.083 6.905 6.463 1.00 82.69 205 GLY A N 1
ATOM 1591 C CA . GLY A 1 205 ? 6.203 7.581 7.129 1.00 82.69 205 GLY A CA 1
ATOM 1592 C C . GLY A 1 205 ? 5.824 8.864 7.878 1.00 82.69 205 GLY A C 1
ATOM 1593 O O . GLY A 1 205 ? 6.700 9.533 8.421 1.00 82.69 205 GLY A O 1
ATOM 1594 N N . ASN A 1 206 ? 4.530 9.171 8.010 1.00 84.88 206 ASN A N 1
ATOM 1595 C CA . ASN A 1 206 ? 4.011 10.370 8.692 1.00 84.88 206 ASN A CA 1
ATOM 1596 C C . ASN A 1 206 ? 4.056 10.301 10.239 1.00 84.88 206 ASN A C 1
ATOM 1598 O O . ASN A 1 206 ? 3.335 11.023 10.938 1.00 84.88 206 ASN A O 1
ATOM 1602 N N . GLY A 1 207 ? 4.901 9.429 10.797 1.00 86.56 207 GLY A N 1
ATOM 1603 C CA . GLY A 1 207 ? 4.990 9.162 12.233 1.00 86.56 207 GLY A CA 1
ATOM 1604 C C . GLY A 1 207 ? 3.938 8.152 12.713 1.00 86.56 207 GLY A C 1
ATOM 1605 O O . GLY A 1 207 ? 3.648 7.198 11.996 1.00 86.56 207 GLY A O 1
ATOM 1606 N N . PRO A 1 208 ? 3.404 8.272 13.942 1.00 89.75 208 PRO A N 1
ATOM 1607 C CA . PRO A 1 208 ? 2.335 7.400 14.418 1.00 89.75 208 PRO A CA 1
ATOM 1608 C C . PRO A 1 208 ? 0.989 7.698 13.733 1.00 89.75 208 PRO A C 1
ATOM 1610 O O . PRO A 1 208 ? 0.735 8.834 13.329 1.00 89.75 208 PRO A O 1
ATOM 1613 N N . LEU A 1 209 ? 0.101 6.697 13.681 1.00 91.62 209 LEU A N 1
ATOM 1614 C CA . LEU A 1 209 ? -1.320 6.868 13.382 1.00 91.62 209 LEU A CA 1
ATOM 1615 C C . LEU A 1 209 ? -1.894 7.984 14.255 1.00 91.62 209 LEU A C 1
ATOM 1617 O O . LEU A 1 209 ? -1.551 8.135 15.435 1.00 91.62 209 LEU A O 1
ATOM 1621 N N . LYS A 1 210 ? -2.792 8.764 13.669 1.00 91.81 210 LYS A N 1
ATOM 1622 C CA . LYS A 1 210 ? -3.389 9.918 14.319 1.00 91.81 210 LYS A CA 1
ATOM 1623 C C . LYS A 1 210 ? -4.635 9.512 15.088 1.00 91.81 210 LYS A C 1
ATOM 1625 O O . LYS A 1 210 ? -5.387 8.620 14.694 1.00 91.81 210 LYS A O 1
ATOM 1630 N N . TYR A 1 211 ? -4.848 10.213 16.196 1.00 88.38 211 TYR A N 1
ATOM 1631 C CA . TYR A 1 211 ? -5.993 10.029 17.074 1.00 88.38 211 TYR A CA 1
ATOM 1632 C C . TYR A 1 211 ? -6.639 11.385 17.331 1.00 88.38 211 TYR A C 1
ATOM 1634 O O . TYR A 1 211 ? -5.984 12.286 17.852 1.00 88.38 211 TYR A O 1
ATOM 1642 N N . ALA A 1 212 ? -7.922 11.519 17.019 1.00 86.06 212 ALA A N 1
ATOM 1643 C CA . ALA A 1 212 ? -8.704 12.717 17.316 1.00 86.06 212 ALA A CA 1
ATOM 1644 C C . ALA A 1 212 ? -9.965 12.337 18.095 1.00 86.06 212 ALA A C 1
ATOM 1646 O O . ALA A 1 212 ? -10.378 11.183 18.072 1.00 86.06 212 ALA A O 1
ATOM 1647 N N . SER A 1 213 ? -10.576 13.289 18.801 1.00 82.62 213 SER A N 1
ATOM 1648 C CA . SER A 1 213 ? -11.823 13.039 19.539 1.00 82.62 213 SER A CA 1
ATOM 1649 C C . SER A 1 213 ? -12.956 14.002 19.150 1.00 82.62 213 SER A C 1
ATOM 1651 O O . SER A 1 213 ? -13.484 14.697 20.026 1.00 82.62 213 SER A O 1
ATOM 1653 N N . PRO A 1 214 ? -13.324 14.111 17.860 1.00 75.19 214 PRO A N 1
ATOM 1654 C CA . PRO A 1 214 ? -14.403 15.000 17.442 1.00 75.19 214 PRO A CA 1
ATOM 1655 C C . PRO A 1 214 ? -15.740 14.529 18.031 1.00 75.19 214 PRO A C 1
ATOM 1657 O O . PRO A 1 214 ? -16.067 13.346 17.995 1.00 75.19 214 PRO A O 1
ATOM 1660 N N . GLY A 1 215 ? -16.512 15.447 18.620 1.00 77.12 215 GLY A N 1
ATOM 1661 C CA . GLY A 1 215 ? -17.882 15.159 19.067 1.00 77.12 215 GLY A CA 1
ATOM 1662 C C . GLY A 1 215 ? -18.024 14.051 20.123 1.00 77.12 215 GLY A C 1
ATOM 1663 O O . GLY A 1 215 ? -19.117 13.523 20.303 1.00 77.12 215 GLY A O 1
ATOM 1664 N N . GLY A 1 216 ? -16.944 13.685 20.826 1.00 80.38 216 GLY A N 1
ATOM 1665 C CA . GLY A 1 216 ? -16.970 12.629 21.843 1.00 80.38 216 GLY A CA 1
ATOM 1666 C C . GLY A 1 216 ? -16.872 11.198 21.303 1.00 80.38 216 GLY A C 1
ATOM 1667 O O . GLY A 1 216 ? -17.117 10.269 22.072 1.00 80.38 216 GLY A O 1
ATOM 1668 N N . ASN A 1 217 ? -16.493 11.016 20.036 1.00 85.56 217 ASN A N 1
ATOM 1669 C CA . ASN A 1 217 ? -16.067 9.737 19.463 1.00 85.56 217 ASN A CA 1
ATOM 1670 C C . ASN A 1 217 ? -14.549 9.735 19.255 1.00 85.56 217 ASN A C 1
ATOM 1672 O O . ASN A 1 217 ? -13.970 10.779 18.977 1.00 85.56 217 ASN A O 1
ATOM 1676 N N . LEU A 1 218 ? -13.897 8.575 19.365 1.00 87.69 218 LEU A N 1
ATOM 1677 C CA . LEU A 1 218 ? -12.489 8.420 19.005 1.00 87.69 218 LEU A CA 1
ATOM 1678 C C . LEU A 1 218 ? -12.360 8.192 17.501 1.00 87.69 218 LEU A C 1
ATOM 1680 O O . LEU A 1 218 ? -12.840 7.195 16.974 1.00 87.69 218 LEU A O 1
ATOM 1684 N N . ARG A 1 219 ? -11.600 9.046 16.836 1.00 90.19 219 ARG A N 1
ATOM 1685 C CA . ARG A 1 219 ? -11.141 8.837 15.471 1.00 90.19 219 ARG A CA 1
ATOM 1686 C C . ARG A 1 219 ? -9.729 8.268 15.461 1.00 90.19 219 ARG A C 1
ATOM 1688 O O . ARG A 1 219 ? -8.871 8.794 16.166 1.00 90.19 219 ARG A O 1
ATOM 1695 N N . ILE A 1 220 ? -9.492 7.250 14.638 1.00 92.12 220 ILE A N 1
ATOM 1696 C CA . ILE A 1 220 ? -8.171 6.667 14.366 1.00 92.12 220 ILE A CA 1
ATOM 1697 C C . ILE A 1 220 ? -7.951 6.719 12.858 1.00 92.12 220 ILE A C 1
ATOM 1699 O O . ILE A 1 220 ? -8.809 6.237 12.119 1.00 92.12 220 ILE A O 1
ATOM 1703 N N . TYR A 1 221 ? -6.847 7.300 12.395 1.00 93.38 221 TYR A N 1
ATOM 1704 C CA . TYR A 1 221 ? -6.602 7.459 10.961 1.00 93.38 221 TYR A CA 1
ATOM 1705 C C . TYR A 1 221 ? -5.116 7.491 10.598 1.00 93.38 221 TYR A C 1
ATOM 1707 O O . TYR A 1 221 ? -4.256 7.812 11.421 1.00 93.38 221 TYR A O 1
ATOM 1715 N N . SER A 1 222 ? -4.836 7.128 9.349 1.00 92.62 222 SER A N 1
ATOM 1716 C CA . SER A 1 222 ? -3.584 7.423 8.653 1.00 92.62 222 SER A CA 1
ATOM 1717 C C . SER A 1 222 ? -3.757 8.715 7.854 1.00 92.62 222 SER A C 1
ATOM 1719 O O . SER A 1 222 ? -4.814 8.915 7.257 1.00 92.62 222 SER A O 1
ATOM 1721 N N . VAL A 1 223 ? -2.713 9.549 7.836 1.00 89.25 223 VAL A N 1
ATOM 1722 C CA . VAL A 1 223 ? -2.649 10.829 7.096 1.00 89.25 223 VAL A CA 1
ATOM 1723 C C . VAL A 1 223 ? -2.653 10.604 5.578 1.00 89.25 223 VAL A C 1
ATOM 1725 O O . VAL A 1 223 ? -2.883 11.520 4.801 1.00 89.25 223 VAL A O 1
ATOM 1728 N N . GLY A 1 224 ? -2.405 9.369 5.139 1.00 86.06 224 GLY A N 1
ATOM 1729 C CA . GLY A 1 224 ? -2.365 9.041 3.725 1.00 86.06 224 GLY A CA 1
ATOM 1730 C C . GLY A 1 224 ? -1.061 9.463 3.054 1.00 86.06 224 GLY A C 1
ATOM 1731 O O . GLY A 1 224 ? -0.094 9.883 3.693 1.00 86.06 224 GLY A O 1
ATOM 1732 N N . LEU A 1 225 ? -1.044 9.292 1.734 1.00 80.69 225 LEU A N 1
ATOM 1733 C CA . LEU A 1 225 ? 0.159 9.442 0.924 1.00 80.69 225 LEU A CA 1
ATOM 1734 C C . LEU A 1 225 ? 0.631 10.900 0.835 1.00 80.69 225 LEU A C 1
ATOM 1736 O O . LEU A 1 225 ? 1.816 11.160 0.942 1.00 80.69 225 LEU A O 1
ATOM 1740 N N . ASP A 1 226 ? -0.287 11.865 0.722 1.00 81.69 226 ASP A N 1
ATOM 1741 C CA . ASP A 1 226 ? 0.079 13.270 0.484 1.00 81.69 226 ASP A CA 1
ATOM 1742 C C . ASP A 1 226 ? 0.731 13.982 1.688 1.00 81.69 226 ASP A C 1
ATOM 1744 O O . ASP A 1 226 ? 1.149 15.140 1.571 1.00 81.69 226 ASP A O 1
ATOM 1748 N N . GLY A 1 227 ? 0.792 13.309 2.843 1.00 83.75 227 GLY A N 1
ATOM 1749 C CA . GLY A 1 227 ? 1.411 13.794 4.076 1.00 83.75 227 GLY A CA 1
ATOM 1750 C C . GLY A 1 227 ? 0.701 14.987 4.725 1.00 83.75 227 GLY A C 1
ATOM 1751 O O . GLY A 1 227 ? 1.227 15.570 5.677 1.00 83.75 227 GLY A O 1
ATOM 1752 N N . LYS A 1 228 ? -0.481 15.381 4.237 1.00 87.75 228 LYS A N 1
ATOM 1753 C CA . LYS A 1 228 ? -1.213 16.564 4.706 1.00 87.75 228 LYS A CA 1
ATOM 1754 C C . LYS A 1 228 ? -2.348 16.164 5.639 1.00 87.75 228 LYS A C 1
ATOM 1756 O O . LYS A 1 228 ? -3.459 15.900 5.185 1.00 87.75 228 LYS A O 1
ATOM 1761 N N . ASP A 1 229 ? -2.064 16.236 6.938 1.00 88.44 229 ASP A N 1
ATOM 1762 C CA . ASP A 1 229 ? -3.030 16.004 8.019 1.00 88.44 229 ASP A CA 1
ATOM 1763 C C . ASP A 1 229 ? -4.170 17.034 7.959 1.00 88.44 229 ASP A C 1
ATOM 1765 O O . ASP A 1 229 ? -3.955 18.234 8.155 1.00 88.44 229 ASP A O 1
ATOM 1769 N N . ASP A 1 230 ? -5.382 16.569 7.665 1.00 83.25 230 ASP A N 1
ATOM 1770 C CA . ASP A 1 230 ? -6.592 17.390 7.594 1.00 83.25 230 ASP A CA 1
ATOM 1771 C C . ASP A 1 230 ? -7.582 17.099 8.735 1.00 83.25 230 ASP A C 1
ATOM 1773 O O . ASP A 1 230 ? -8.763 17.451 8.670 1.00 83.25 230 ASP A O 1
ATOM 1777 N N . GLY A 1 231 ? -7.098 16.483 9.819 1.00 82.50 231 GLY A N 1
ATOM 1778 C CA . GLY A 1 231 ? -7.934 16.088 10.949 1.00 82.50 231 GLY A CA 1
ATOM 1779 C C . GLY A 1 231 ? -8.767 14.833 10.678 1.00 82.50 231 GLY A C 1
ATOM 1780 O O . GLY A 1 231 ? -9.749 14.562 11.393 1.00 82.50 231 GLY A O 1
ATOM 1781 N N . GLY A 1 232 ? -8.395 14.050 9.667 1.00 78.12 232 GLY A N 1
ATOM 1782 C CA . GLY A 1 232 ? -8.991 12.761 9.383 1.00 78.12 232 GLY A CA 1
ATOM 1783 C C . GLY A 1 232 ? -10.029 12.761 8.271 1.00 78.12 232 GLY A C 1
ATOM 1784 O O . GLY A 1 232 ? -10.724 11.757 8.202 1.00 78.12 232 GLY A O 1
ATOM 1785 N N . ASP A 1 233 ? -10.267 13.822 7.490 1.00 79.81 233 ASP A N 1
ATOM 1786 C CA . ASP A 1 233 ? -11.394 13.918 6.536 1.00 79.81 233 ASP A CA 1
ATOM 1787 C C . ASP A 1 233 ? -11.616 12.594 5.785 1.00 79.81 233 ASP A C 1
ATOM 1789 O O . ASP A 1 233 ? -10.744 12.104 5.080 1.00 79.81 233 ASP A O 1
ATOM 1793 N N . ARG A 1 234 ? -12.817 12.003 5.904 1.00 71.25 234 ARG A N 1
ATOM 1794 C CA . ARG A 1 234 ? -13.116 10.668 5.344 1.00 71.25 234 ARG A CA 1
ATOM 1795 C C . ARG A 1 234 ? -12.986 10.611 3.821 1.00 71.25 234 ARG A C 1
ATOM 1797 O O . ARG A 1 234 ? -13.013 9.522 3.255 1.00 71.25 234 ARG A O 1
ATOM 1804 N N . LYS A 1 235 ? -12.942 11.764 3.147 1.00 73.31 235 LYS A N 1
ATOM 1805 C CA . LYS A 1 235 ? -12.735 11.836 1.697 1.00 73.31 235 LYS A CA 1
ATOM 1806 C C . LYS A 1 235 ? -11.276 11.635 1.292 1.00 73.31 235 LYS A C 1
ATOM 1808 O O . LYS A 1 235 ? -11.040 11.282 0.140 1.00 73.31 235 LYS A O 1
ATOM 1813 N N . ARG A 1 236 ? -10.331 11.886 2.200 1.00 69.62 236 ARG A N 1
ATOM 1814 C CA . ARG A 1 236 ? -8.887 11.860 1.940 1.00 69.62 236 ARG A CA 1
ATOM 1815 C C . ARG A 1 236 ? -8.154 10.854 2.822 1.00 69.62 236 ARG A C 1
ATOM 1817 O O . ARG A 1 236 ? -7.344 10.088 2.308 1.00 69.62 236 ARG A O 1
ATOM 1824 N N . ASP A 1 237 ? -8.511 10.794 4.096 1.00 78.69 237 ASP A N 1
ATOM 1825 C CA . ASP A 1 237 ? -7.824 9.989 5.093 1.00 78.69 237 ASP A CA 1
ATOM 1826 C C . ASP A 1 237 ? -8.435 8.596 5.240 1.00 78.69 237 ASP A C 1
ATOM 1828 O O . ASP A 1 237 ? -9.649 8.371 5.154 1.00 78.69 237 ASP A O 1
ATOM 1832 N N . LEU A 1 238 ? -7.560 7.639 5.535 1.00 85.25 238 LEU A N 1
ATOM 1833 C CA . LEU A 1 238 ? -7.928 6.252 5.781 1.00 85.25 238 LEU A CA 1
ATOM 1834 C C . LEU A 1 238 ? -8.136 6.084 7.281 1.00 85.25 238 LEU A C 1
ATOM 1836 O O . LEU A 1 238 ? -7.172 6.001 8.043 1.00 85.25 238 LEU A O 1
ATOM 1840 N N . GLY A 1 239 ? -9.392 6.060 7.723 1.00 90.44 239 GLY A N 1
ATOM 1841 C CA . GLY A 1 239 ? -9.701 6.094 9.146 1.00 90.44 239 GLY A CA 1
ATOM 1842 C C . GLY A 1 239 ? -11.032 5.471 9.534 1.00 90.44 239 GLY A C 1
ATOM 1843 O O . GLY A 1 239 ? -11.876 5.159 8.699 1.00 90.44 239 GLY A O 1
ATOM 1844 N N . ILE A 1 240 ? -11.211 5.333 10.843 1.00 92.06 240 ILE A N 1
ATOM 1845 C CA . ILE A 1 240 ? -12.459 4.929 11.491 1.00 92.06 240 ILE A CA 1
ATOM 1846 C C . ILE A 1 240 ? -12.802 5.877 12.621 1.00 92.06 240 ILE A C 1
ATOM 1848 O O . ILE A 1 240 ? -11.934 6.517 13.217 1.00 92.06 240 ILE A O 1
ATOM 1852 N N . GLU A 1 241 ? -14.084 5.904 12.945 1.00 91.56 241 GLU A N 1
ATOM 1853 C CA . GLU A 1 241 ? -14.617 6.572 14.115 1.00 91.56 241 GLU A CA 1
ATOM 1854 C C . GLU A 1 241 ? -15.270 5.527 15.015 1.00 91.56 241 GLU A C 1
ATOM 1856 O O . GLU A 1 241 ? -16.014 4.665 14.559 1.00 91.56 241 GLU A O 1
ATOM 1861 N N . LEU A 1 242 ? -14.935 5.556 16.297 1.00 89.50 242 LEU A N 1
ATOM 1862 C CA . LEU A 1 242 ? -15.392 4.605 17.294 1.00 89.50 242 LEU A CA 1
ATOM 1863 C C . LEU A 1 242 ? -16.042 5.371 18.443 1.00 89.50 242 LEU A C 1
ATOM 1865 O O . LEU A 1 242 ? -15.524 6.411 18.855 1.00 89.50 242 LEU A O 1
ATOM 1869 N N . PRO A 1 243 ? -17.139 4.864 19.021 1.00 86.25 243 PRO A N 1
ATOM 1870 C CA . PRO A 1 243 ? -17.709 5.469 20.212 1.00 86.25 243 PRO A CA 1
ATOM 1871 C C . PRO A 1 243 ? -16.669 5.473 21.335 1.00 86.25 243 PRO A C 1
ATOM 1873 O O . PRO A 1 243 ? -16.045 4.447 21.618 1.00 86.25 243 PRO A O 1
ATOM 1876 N N . TYR A 1 244 ? -16.490 6.619 21.998 1.00 79.50 244 TYR A N 1
ATOM 1877 C CA . TYR A 1 244 ? -15.530 6.700 23.094 1.00 79.50 244 TYR A CA 1
ATOM 1878 C C . TYR A 1 244 ? -15.988 5.783 24.245 1.00 79.50 244 TYR A C 1
ATOM 1880 O O . TYR A 1 244 ? -17.168 5.822 24.625 1.00 79.50 244 TYR A O 1
ATOM 1888 N N . PRO A 1 245 ? -15.104 4.949 24.812 1.00 67.38 245 PRO A N 1
ATOM 1889 C CA . PRO A 1 245 ? -15.439 4.060 25.901 1.00 67.38 245 PRO A CA 1
ATOM 1890 C C . PRO A 1 245 ? -15.855 4.905 27.100 1.00 67.38 245 PRO A C 1
ATOM 1892 O O . PRO A 1 245 ? -15.143 5.824 27.513 1.00 67.38 245 PRO A O 1
ATOM 1895 N N . SER A 1 246 ? -17.034 4.626 27.652 1.00 66.19 246 SER A N 1
ATOM 1896 C CA . SER A 1 246 ? -17.571 5.364 28.800 1.00 66.19 246 SER A CA 1
ATOM 1897 C C . SER A 1 246 ? -16.655 5.278 30.023 1.00 66.19 246 SER A C 1
ATOM 1899 O O . SER A 1 246 ? -16.621 6.213 30.814 1.00 66.19 246 SER A O 1
ATOM 1901 N N . ASN A 1 247 ? -15.861 4.211 30.137 1.00 60.28 247 ASN A N 1
ATOM 1902 C CA . ASN A 1 247 ? -14.854 4.006 31.180 1.00 60.28 247 ASN A CA 1
ATOM 1903 C C . ASN A 1 247 ? -13.568 4.840 31.004 1.00 60.28 247 ASN A C 1
ATOM 1905 O O . ASN A 1 247 ? -12.724 4.822 31.894 1.00 60.28 247 ASN A O 1
ATOM 1909 N N . LEU A 1 248 ? -13.398 5.550 29.882 1.00 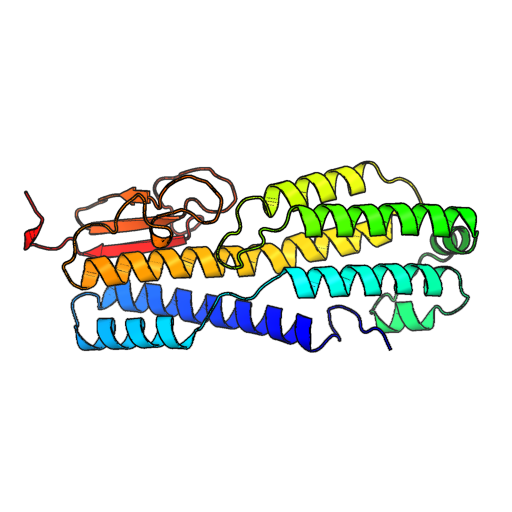59.56 248 LEU A N 1
ATOM 1910 C CA . LEU A 1 248 ? -12.234 6.407 29.613 1.00 59.56 248 LEU A CA 1
ATOM 1911 C C . LEU A 1 248 ? -12.567 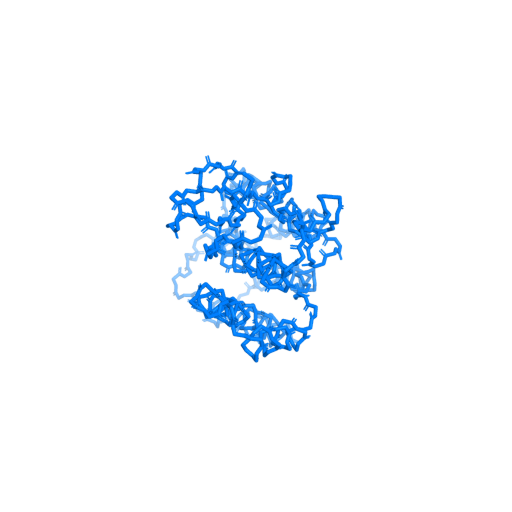7.907 29.592 1.00 59.56 248 LEU A C 1
ATOM 1913 O O . LEU A 1 248 ? -11.658 8.717 29.399 1.00 59.56 248 LEU A O 1
ATOM 1917 N N . LYS A 1 249 ? -13.837 8.297 29.776 1.00 57.91 249 LYS A N 1
ATOM 1918 C CA . LYS A 1 249 ? -14.211 9.704 29.981 1.00 57.91 249 LYS A CA 1
ATOM 1919 C C . LYS A 1 249 ? -13.681 10.142 31.352 1.00 57.91 249 LYS A C 1
ATOM 1921 O O . LYS A 1 249 ? -14.233 9.738 32.371 1.00 57.91 249 LYS A O 1
ATOM 1926 N N . ARG A 1 250 ? -12.572 10.885 31.357 1.00 52.62 250 ARG A N 1
ATOM 1927 C CA . ARG A 1 250 ? -12.092 11.635 32.526 1.00 52.62 250 ARG A CA 1
ATOM 1928 C C . ARG A 1 250 ? -12.836 12.954 32.634 1.00 52.62 250 ARG A C 1
ATOM 1930 O O . ARG A 1 250 ? -13.094 13.545 31.562 1.00 52.62 250 ARG A O 1
#

Organism: NCBI:txid661478

Sequence (250 aa):
MARHLGEDPLVVSAVIHASIERQVLDASLRVLERHSREPSVVAGLSKVLKDLGTPTDLRPNVAGEFVLSHRTCEVLGGKETEFLTSMGITNVDEARFRSLRLTWVRQANEATLLKFWRTYYEALPKDPDDVSGIEAAAEQAKKAIADASGPARFLYDQISLFTDTNDHPFATAIAQRRVLKAGLTFAKGLVRPDPASRESRDPFGNGPLKYASPGGNLRIYSVGLDGKDDGGDRKRDLGIELPYPSNLKR

Secondary structure (DSSP, 8-state):
----TTT-HHHHHHHHHHHHHHHHHHHHHHHHHHHTT-HHHHHHHHHHHHHT-SPPPSHHHHHHHHHHHHHHHHHHTSS-THHHHHTT-----HHHHHHHTSHHHHHHHHHHHHHHHHHHHHHS-SSTT--TTHHHHHHHHHHHHHS--GGGHHHHHHHHHHIIIIIHHHHHHHHHHHHHHHHHHHHTT--S--TTSGGGB-TTSSSBPEEE-GGGEEEEEE--TT----S--TTTSEEEEEEPPGGG--

pLDDT: mean 80.77, std 10.63, range [48.22, 98.06]

Radius of gyration: 22.06 Å; chains: 1; bounding box: 44×34×70 Å

Foldseek 3Di:
DQDDCVGPPVNVVLLVLLVVLLVLLVVLQVQCQVCLQPVVSLVVSVVVLVVSPFFDDCLVVLVSVLVVLLVVLVCLLDPCCVVVVVVVNPDDPVVLSVVSVPPVVSVVLNVLSNVLSVQLSVQQDPGLLALARNVVSLVVSVVSLVPDDGSSNVVSVVVNCVSVSRSQSRLSSSFSSLQSVQSSCVSVVHDGPDQPDPSQAQNHRLRGFDWDQPPQWIKTWHCDNVSDDPPQPVVRINIHTHHHPPVPPD